Protein AF-A0AAN8IEM9-F1 (afdb_monomer_lite)

Structure (mmCIF, N/CA/C/O backbone):
data_AF-A0AAN8IEM9-F1
#
_entry.id   AF-A0AAN8IEM9-F1
#
loop_
_atom_site.group_PDB
_atom_site.id
_atom_site.type_symbol
_atom_site.label_atom_id
_atom_site.label_alt_id
_atom_site.label_comp_id
_atom_site.label_asym_id
_atom_site.label_entity_id
_atom_site.label_seq_id
_atom_site.pdbx_PDB_ins_code
_atom_site.Cartn_x
_atom_site.Cartn_y
_atom_site.Cartn_z
_atom_site.occupancy
_atom_site.B_iso_or_equiv
_atom_site.auth_seq_id
_atom_site.auth_comp_id
_atom_site.auth_asym_id
_atom_site.auth_atom_id
_atom_site.pdbx_PDB_model_num
ATOM 1 N N . MET A 1 1 ? 14.354 -7.569 -25.500 1.00 48.19 1 MET A N 1
ATOM 2 C CA . MET A 1 1 ? 14.612 -8.966 -25.924 1.00 48.19 1 MET A CA 1
ATOM 3 C C . MET A 1 1 ? 13.472 -9.899 -25.478 1.00 48.19 1 MET A C 1
ATOM 5 O O . MET A 1 1 ? 13.733 -10.924 -24.876 1.00 48.19 1 MET A O 1
ATOM 9 N N . PHE A 1 2 ? 12.208 -9.581 -25.817 1.00 58.81 2 PHE A N 1
ATOM 10 C CA . PHE A 1 2 ? 11.030 -10.444 -25.561 1.00 58.81 2 PHE A CA 1
ATOM 11 C C . PHE A 1 2 ? 9.907 -10.304 -26.616 1.00 58.81 2 PHE A C 1
ATOM 13 O O . PHE A 1 2 ? 8.819 -10.829 -26.427 1.00 58.81 2 PHE A O 1
ATOM 20 N N . GLY A 1 3 ? 10.119 -9.563 -27.714 1.00 67.88 3 GLY A N 1
ATOM 21 C CA . GLY A 1 3 ? 9.047 -9.230 -28.673 1.00 67.88 3 GLY A CA 1
ATOM 22 C C . GLY A 1 3 ? 7.958 -8.289 -28.126 1.00 67.88 3 GLY A C 1
ATOM 23 O O . GLY A 1 3 ? 7.074 -7.891 -28.873 1.00 67.88 3 GLY A O 1
ATOM 24 N N . ILE A 1 4 ? 8.039 -7.915 -26.847 1.00 77.06 4 ILE A N 1
ATOM 25 C CA . ILE A 1 4 ? 7.169 -6.947 -26.174 1.00 77.06 4 ILE A CA 1
ATOM 26 C C . ILE A 1 4 ? 7.623 -5.534 -26.551 1.00 77.06 4 ILE A C 1
ATOM 28 O O . ILE A 1 4 ? 8.828 -5.257 -26.552 1.00 77.06 4 ILE A O 1
ATOM 32 N N . SER A 1 5 ? 6.675 -4.651 -26.877 1.00 84.06 5 SER A N 1
ATOM 33 C CA . SER A 1 5 ? 6.996 -3.254 -27.170 1.00 84.06 5 SER A CA 1
ATOM 34 C C . SER A 1 5 ? 7.428 -2.517 -25.897 1.00 84.06 5 SER A C 1
ATOM 36 O O . SER A 1 5 ? 6.985 -2.836 -24.793 1.00 84.06 5 SER A O 1
ATOM 38 N N . GLU A 1 6 ? 8.285 -1.502 -26.027 1.00 79.94 6 GLU A N 1
ATOM 39 C CA . GLU A 1 6 ? 8.692 -0.685 -24.873 1.00 79.94 6 GLU A CA 1
ATOM 40 C C . GLU A 1 6 ? 7.489 -0.036 -24.178 1.00 79.94 6 GLU A C 1
ATOM 42 O O . GLU A 1 6 ? 7.464 0.082 -22.956 1.00 79.94 6 GLU A O 1
ATOM 47 N N . LEU A 1 7 ? 6.467 0.339 -24.949 1.00 82.69 7 LEU A N 1
ATOM 48 C CA . LEU A 1 7 ? 5.240 0.924 -24.423 1.00 82.69 7 LEU A CA 1
ATOM 49 C C . LEU A 1 7 ? 4.475 -0.069 -23.536 1.00 82.69 7 LEU A C 1
ATOM 51 O O . LEU A 1 7 ? 4.068 0.291 -22.433 1.00 82.69 7 LEU A O 1
ATOM 55 N N . ASP A 1 8 ? 4.323 -1.317 -23.984 1.00 85.62 8 ASP A N 1
ATOM 56 C CA . ASP A 1 8 ? 3.639 -2.364 -23.212 1.00 85.62 8 ASP A CA 1
ATOM 57 C C . ASP A 1 8 ? 4.392 -2.675 -21.914 1.00 85.62 8 ASP A C 1
ATOM 59 O O . ASP A 1 8 ? 3.795 -2.870 -20.856 1.00 85.62 8 ASP A O 1
ATOM 63 N N . CYS A 1 9 ? 5.723 -2.661 -21.986 1.00 85.62 9 CYS A N 1
ATOM 64 C CA . CYS A 1 9 ? 6.613 -2.889 -20.856 1.00 85.62 9 CYS A CA 1
ATOM 65 C C . CYS A 1 9 ? 6.462 -1.791 -19.786 1.00 85.62 9 CYS A C 1
ATOM 67 O O . CYS A 1 9 ? 6.334 -2.088 -18.598 1.00 85.62 9 CYS A O 1
ATOM 69 N N . ARG A 1 10 ? 6.383 -0.521 -20.206 1.00 84.25 10 ARG A N 1
ATOM 70 C CA . ARG A 1 10 ? 6.165 0.632 -19.312 1.00 84.25 10 ARG A CA 1
ATOM 71 C C . ARG A 1 10 ? 4.770 0.634 -18.695 1.00 84.25 10 ARG A C 1
ATOM 73 O O . ARG A 1 10 ? 4.612 0.959 -17.519 1.00 84.25 10 ARG A O 1
ATOM 80 N N . TRP A 1 11 ? 3.755 0.232 -19.457 1.00 86.44 11 TRP A N 1
ATOM 81 C CA . TRP A 1 11 ? 2.410 0.053 -18.914 1.00 86.44 11 TRP A CA 1
ATOM 82 C C . TRP A 1 11 ? 2.348 -1.075 -17.887 1.00 86.44 11 TRP A C 1
ATOM 84 O O . TRP A 1 11 ? 1.717 -0.904 -16.846 1.00 86.44 11 TRP A O 1
ATOM 94 N N . ALA A 1 12 ? 3.037 -2.191 -18.129 1.00 88.31 12 ALA A N 1
ATOM 95 C CA . ALA A 1 12 ? 3.134 -3.273 -17.155 1.00 88.31 12 ALA A CA 1
ATOM 96 C C . ALA A 1 12 ? 3.802 -2.800 -15.852 1.00 88.31 12 ALA A C 1
ATOM 98 O O . ALA A 1 12 ? 3.256 -3.049 -14.776 1.00 88.31 12 ALA A O 1
ATOM 99 N N . PHE A 1 13 ? 4.911 -2.053 -15.943 1.00 88.00 13 PHE A N 1
ATOM 100 C CA . PHE A 1 13 ? 5.557 -1.423 -14.786 1.00 88.00 13 PHE A CA 1
ATOM 101 C C . PHE A 1 13 ? 4.571 -0.574 -13.973 1.00 88.00 13 PHE A C 1
ATOM 103 O O . PHE A 1 13 ? 4.440 -0.753 -12.757 1.00 88.00 13 PHE A O 1
ATOM 110 N N . TYR A 1 14 ? 3.851 0.325 -14.655 1.00 90.31 14 TYR A N 1
ATOM 111 C CA . TYR A 1 14 ? 2.874 1.209 -14.026 1.00 90.31 14 TYR A CA 1
ATOM 112 C C . TYR A 1 14 ? 1.769 0.424 -13.326 1.00 90.31 14 TYR A C 1
ATOM 114 O O . TYR A 1 14 ? 1.509 0.655 -12.149 1.00 90.31 14 TYR A O 1
ATOM 122 N N . VAL A 1 15 ? 1.130 -0.511 -14.034 1.00 91.62 15 VAL A N 1
ATOM 123 C CA . VAL A 1 15 ? -0.012 -1.272 -13.516 1.00 91.62 15 VAL A CA 1
ATOM 124 C C . VAL A 1 15 ? 0.397 -2.086 -12.295 1.00 91.62 15 VAL A C 1
ATOM 126 O O . VAL A 1 15 ? -0.285 -2.031 -11.274 1.00 91.62 15 VAL A O 1
ATOM 129 N N . ILE A 1 16 ? 1.527 -2.794 -12.361 1.00 91.31 16 ILE A N 1
ATOM 130 C CA . ILE A 1 16 ? 2.003 -3.617 -11.245 1.00 91.31 16 ILE A CA 1
ATOM 131 C C . ILE A 1 16 ? 2.316 -2.732 -10.036 1.00 91.31 16 ILE A C 1
ATOM 133 O O . ILE A 1 16 ? 1.820 -2.996 -8.940 1.00 91.31 16 ILE A O 1
ATOM 137 N N . THR A 1 17 ? 3.073 -1.650 -10.235 1.00 91.19 17 THR A N 1
ATOM 138 C CA . THR A 1 17 ? 3.429 -0.717 -9.156 1.00 91.19 17 THR A CA 1
ATOM 139 C C . THR A 1 17 ? 2.189 -0.061 -8.549 1.00 91.19 17 THR A C 1
ATOM 141 O O . THR A 1 17 ? 2.047 -0.027 -7.328 1.00 91.19 17 THR A O 1
ATOM 144 N N . ALA A 1 18 ? 1.241 0.379 -9.380 1.00 93.25 18 ALA A N 1
ATOM 145 C CA . ALA A 1 18 ? -0.018 0.957 -8.930 1.00 93.25 18 ALA A CA 1
ATOM 146 C C . ALA A 1 18 ? -0.854 -0.039 -8.123 1.00 93.25 18 ALA A C 1
ATOM 148 O O . ALA A 1 18 ? -1.402 0.339 -7.091 1.00 93.25 18 ALA A O 1
ATOM 149 N N . CYS A 1 19 ? -0.923 -1.308 -8.529 1.00 94.06 19 CYS A N 1
ATOM 150 C CA . CYS A 1 19 ? -1.619 -2.342 -7.766 1.00 94.06 19 CYS A CA 1
ATOM 151 C C . CYS A 1 19 ? -1.021 -2.532 -6.364 1.00 94.06 19 CYS A C 1
ATOM 153 O O . CYS A 1 19 ? -1.778 -2.563 -5.391 1.00 94.06 19 CYS A O 1
ATOM 155 N N . TYR A 1 20 ? 0.310 -2.599 -6.236 1.00 93.62 20 TYR A N 1
ATOM 156 C CA . TYR A 1 20 ? 0.964 -2.693 -4.923 1.00 93.62 20 TYR A CA 1
ATOM 157 C C . TYR A 1 20 ? 0.725 -1.445 -4.074 1.00 93.62 20 TYR A C 1
ATOM 159 O O . TYR A 1 20 ? 0.283 -1.561 -2.929 1.00 93.62 20 TYR A O 1
ATOM 167 N N . SER A 1 21 ? 0.944 -0.256 -4.638 1.00 94.38 21 SER A N 1
ATOM 168 C CA . SER A 1 21 ? 0.734 1.009 -3.929 1.00 94.38 21 SER A CA 1
ATOM 169 C C . SER A 1 21 ? -0.717 1.208 -3.496 1.00 94.38 21 SER A C 1
ATOM 171 O O . SER A 1 21 ? -0.966 1.648 -2.375 1.00 94.38 21 SER A O 1
ATOM 173 N N . MET A 1 22 ? -1.690 0.838 -4.335 1.00 94.50 22 MET A N 1
ATOM 174 C CA . MET A 1 22 ? -3.106 0.862 -3.963 1.00 94.50 22 MET A CA 1
ATOM 175 C C . MET A 1 22 ? -3.410 -0.123 -2.836 1.00 94.50 22 MET A C 1
ATOM 177 O O . MET A 1 22 ? -4.117 0.242 -1.903 1.00 94.50 22 MET A O 1
ATOM 181 N N . GLY A 1 23 ? -2.859 -1.341 -2.883 1.00 93.56 23 GLY A N 1
ATOM 182 C CA . GLY A 1 23 ? -3.020 -2.320 -1.807 1.00 93.56 23 GLY A CA 1
ATOM 183 C C . GLY A 1 23 ? -2.535 -1.777 -0.461 1.00 93.56 23 GLY A C 1
ATOM 184 O O . GLY A 1 23 ? -3.264 -1.824 0.529 1.00 93.56 23 GLY A O 1
ATOM 185 N N . ILE A 1 24 ? -1.342 -1.177 -0.438 1.00 94.31 24 ILE A N 1
ATOM 186 C CA . ILE A 1 24 ? -0.764 -0.552 0.762 1.00 94.31 24 ILE A CA 1
ATOM 187 C C . ILE A 1 24 ? -1.627 0.631 1.234 1.00 94.31 24 ILE A C 1
ATOM 189 O O . ILE A 1 24 ? -1.916 0.759 2.425 1.00 94.31 24 ILE A O 1
ATOM 193 N N . ALA A 1 25 ? -2.087 1.482 0.315 1.00 93.31 25 ALA A N 1
ATOM 194 C CA . ALA A 1 25 ? -2.944 2.617 0.649 1.00 93.31 25 ALA A CA 1
ATOM 195 C C . ALA A 1 25 ? -4.326 2.186 1.176 1.00 93.31 25 ALA A C 1
ATOM 197 O O . ALA A 1 25 ? -4.880 2.840 2.059 1.00 93.31 25 ALA A O 1
ATOM 198 N N . PHE A 1 26 ? -4.875 1.068 0.694 1.00 92.88 26 PHE A N 1
ATOM 199 C CA . PHE A 1 26 ? -6.119 0.504 1.217 1.00 92.88 26 PHE A CA 1
ATOM 200 C C . PHE A 1 26 ? -5.961 -0.054 2.628 1.00 92.88 26 PHE A C 1
ATOM 202 O O . PHE A 1 26 ? -6.873 0.118 3.431 1.00 92.88 26 PHE A O 1
ATOM 209 N N . PHE A 1 27 ? -4.800 -0.610 2.984 1.00 92.56 27 PHE A N 1
ATOM 210 C CA . PHE A 1 27 ? -4.516 -0.932 4.383 1.00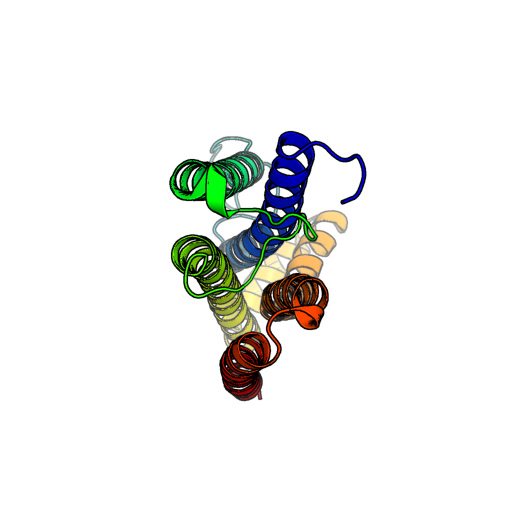 92.56 27 PHE A CA 1
ATOM 211 C C . PHE A 1 27 ? -4.516 0.309 5.282 1.00 92.56 27 PHE A C 1
ATOM 213 O O . PHE A 1 27 ? -5.067 0.273 6.382 1.00 92.56 27 PHE A O 1
ATOM 220 N N . ALA A 1 28 ? -3.952 1.425 4.810 1.00 90.81 28 ALA A N 1
ATOM 221 C CA . ALA A 1 28 ? -3.994 2.691 5.541 1.00 90.81 28 ALA A CA 1
ATOM 222 C C . ALA A 1 28 ? -5.426 3.226 5.690 1.00 90.81 28 ALA A C 1
ATOM 224 O O . ALA A 1 28 ? -5.802 3.697 6.765 1.00 90.81 28 ALA A O 1
ATOM 225 N N . LEU A 1 29 ? -6.237 3.115 4.633 1.00 89.69 29 LEU A N 1
ATOM 226 C CA . LEU A 1 29 ? -7.641 3.514 4.653 1.00 89.69 29 LEU A CA 1
ATOM 227 C C . LEU A 1 29 ? -8.471 2.645 5.609 1.00 89.69 29 LEU A C 1
ATOM 229 O O . LEU A 1 29 ? -9.289 3.184 6.351 1.00 89.69 29 LEU A O 1
ATOM 233 N N . GLU A 1 30 ? -8.237 1.333 5.636 1.00 87.38 30 GLU A N 1
ATOM 234 C CA . GLU A 1 30 ? -8.918 0.416 6.555 1.00 87.38 30 GLU A CA 1
ATOM 235 C C . GLU A 1 30 ? -8.537 0.703 8.014 1.00 87.38 30 GLU A C 1
ATOM 237 O O . GLU A 1 30 ? -9.411 0.809 8.874 1.00 87.38 30 GLU A O 1
ATOM 242 N N . ALA A 1 31 ? -7.252 0.941 8.298 1.00 87.50 31 ALA A N 1
ATOM 243 C CA . ALA A 1 31 ? -6.802 1.330 9.635 1.00 87.50 31 ALA A CA 1
ATOM 244 C C . ALA A 1 31 ? -7.425 2.665 10.091 1.00 87.50 31 ALA A C 1
ATOM 246 O O . ALA A 1 31 ? -7.813 2.817 11.254 1.00 87.50 31 ALA A O 1
ATOM 247 N N . PHE A 1 32 ? -7.558 3.627 9.171 1.00 86.31 32 PHE A N 1
ATOM 248 C CA . PHE A 1 32 ? -8.235 4.898 9.428 1.00 86.31 32 PHE A CA 1
ATOM 249 C C . PHE A 1 32 ? -9.739 4.718 9.683 1.00 86.31 32 PHE A C 1
ATOM 251 O O . PHE A 1 32 ? -10.284 5.310 10.614 1.00 86.31 32 PHE A O 1
ATOM 258 N N . ASN A 1 33 ? -10.404 3.864 8.907 1.00 82.38 33 ASN A N 1
ATOM 259 C CA . ASN A 1 33 ? -11.813 3.527 9.090 1.00 82.38 33 ASN A CA 1
ATOM 260 C C . ASN A 1 33 ? -12.062 2.869 10.461 1.00 82.38 33 ASN A C 1
ATOM 262 O O . ASN A 1 33 ? -12.950 3.286 11.206 1.00 82.38 33 ASN A O 1
ATOM 266 N N . ALA A 1 34 ? -11.204 1.924 10.856 1.00 80.06 34 ALA A N 1
ATOM 267 C CA . ALA A 1 34 ? -11.240 1.324 12.185 1.00 80.06 34 ALA A CA 1
ATOM 268 C C . ALA A 1 34 ? -11.019 2.363 13.302 1.00 80.06 34 ALA A C 1
ATOM 270 O O . ALA A 1 34 ? -11.638 2.284 14.363 1.00 80.06 34 ALA A O 1
ATOM 271 N N . PHE A 1 35 ? -10.190 3.384 13.061 1.00 80.69 35 PHE A N 1
ATOM 272 C CA . PHE A 1 35 ? -9.974 4.474 14.015 1.00 80.69 35 PHE A CA 1
ATOM 273 C C . PHE A 1 35 ? -11.196 5.374 14.204 1.00 80.69 35 PHE A C 1
ATOM 275 O O . PHE A 1 35 ? -11.510 5.784 15.327 1.00 80.69 35 PHE A O 1
ATOM 282 N N . GLU A 1 36 ? -11.925 5.667 13.133 1.00 76.44 36 GLU A N 1
ATOM 283 C CA . GLU A 1 36 ? -13.175 6.419 13.233 1.00 76.44 36 GLU A CA 1
ATOM 284 C C . GLU A 1 36 ? -14.286 5.631 13.932 1.00 76.44 36 GLU A C 1
ATOM 286 O O . GLU A 1 36 ? -15.066 6.231 14.679 1.00 76.44 36 GLU A O 1
ATOM 291 N N . LEU A 1 37 ? -14.316 4.307 13.747 1.00 72.31 37 LEU A N 1
ATOM 292 C CA . LEU A 1 37 ? -15.207 3.407 14.477 1.00 72.31 37 LEU A CA 1
ATOM 293 C C . LEU A 1 37 ? -14.932 3.465 15.983 1.00 72.31 37 LEU A C 1
ATOM 295 O O . LEU A 1 37 ? -15.851 3.683 16.770 1.00 72.31 37 LEU A O 1
ATOM 299 N N . VAL A 1 38 ? -13.659 3.349 16.374 1.00 67.62 38 VAL A N 1
ATOM 300 C CA . VAL A 1 38 ? -13.230 3.429 17.779 1.00 67.62 38 VAL A CA 1
ATOM 301 C C . VAL A 1 38 ? -13.518 4.799 18.394 1.00 67.62 38 VAL A C 1
ATOM 303 O O . VAL A 1 38 ? -13.855 4.917 19.568 1.00 67.62 38 VAL A O 1
ATOM 306 N N . SER A 1 39 ? -13.430 5.8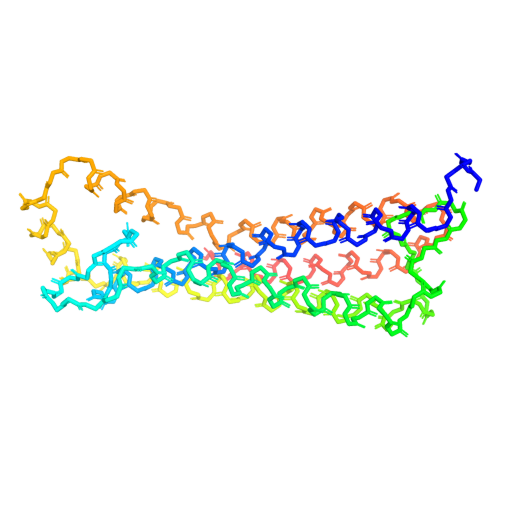52 17.586 1.00 67.31 39 SER A N 1
ATOM 307 C CA . SER A 1 39 ? -13.736 7.217 18.014 1.00 67.31 39 SER A CA 1
ATOM 308 C C . SER A 1 39 ? -15.241 7.532 18.041 1.00 67.31 39 SER A C 1
ATOM 310 O O . SER A 1 39 ? -15.595 8.688 18.267 1.00 67.31 39 SER A O 1
ATOM 312 N N . ILE A 1 40 ? -16.118 6.551 17.771 1.00 65.62 40 ILE A N 1
ATOM 313 C CA . ILE A 1 40 ? -17.587 6.699 17.701 1.00 65.62 40 ILE A CA 1
ATOM 314 C C . ILE A 1 40 ? -17.997 7.817 16.716 1.00 65.62 40 ILE A C 1
ATOM 316 O O . ILE A 1 40 ? -18.976 8.535 16.903 1.00 65.62 40 ILE A O 1
ATOM 320 N N . LYS A 1 41 ? -17.229 7.996 15.632 1.00 61.44 41 LYS A N 1
ATOM 321 C CA . LYS A 1 41 ? -17.526 8.996 14.591 1.00 61.44 41 LYS A CA 1
ATOM 322 C C . LYS A 1 41 ? -18.413 8.414 13.496 1.00 61.44 41 LYS A C 1
ATOM 324 O O . LYS A 1 41 ? -19.399 9.035 13.107 1.00 61.44 41 LYS A O 1
ATOM 329 N N . HIS A 1 42 ? -18.098 7.200 13.045 1.00 56.81 42 HIS A N 1
ATOM 330 C CA . HIS A 1 42 ? -18.840 6.491 12.004 1.00 56.81 42 HIS A CA 1
ATOM 331 C C . HIS A 1 42 ? -18.926 4.989 12.317 1.00 56.81 42 HIS A C 1
ATOM 333 O O . HIS A 1 42 ? -17.902 4.384 12.628 1.00 56.81 42 HIS A O 1
ATOM 339 N N . PRO A 1 43 ? -20.110 4.353 12.233 1.00 55.34 43 PRO A N 1
ATOM 340 C CA . PRO A 1 43 ? -20.194 2.904 12.178 1.00 55.34 43 PRO A CA 1
ATOM 341 C C . PRO A 1 43 ? -19.566 2.455 10.855 1.00 55.34 43 PRO A C 1
ATOM 343 O O . PRO A 1 43 ? -19.740 3.135 9.847 1.00 55.34 43 PRO A O 1
ATOM 346 N N . ASN A 1 44 ? -18.837 1.335 10.857 1.00 55.00 44 ASN A N 1
ATOM 347 C CA . ASN A 1 44 ? -18.150 0.771 9.689 1.00 55.00 44 ASN A CA 1
ATOM 348 C C . ASN A 1 44 ? -19.162 0.351 8.609 1.00 55.00 44 ASN A C 1
ATOM 350 O O . ASN A 1 44 ? -19.540 -0.811 8.492 1.00 55.00 44 ASN A O 1
ATOM 354 N N . ALA A 1 45 ? -19.707 1.334 7.907 1.00 53.22 45 ALA A N 1
ATOM 355 C CA . ALA A 1 45 ? -20.906 1.196 7.119 1.00 53.22 45 ALA A CA 1
ATOM 356 C C . ALA A 1 45 ? -20.959 2.242 6.029 1.00 53.22 45 ALA A C 1
ATOM 358 O O . ALA A 1 45 ? -20.746 3.431 6.244 1.00 53.22 45 ALA A O 1
ATOM 359 N N . TRP A 1 46 ? -21.356 1.778 4.857 1.00 50.59 46 TRP A N 1
ATOM 360 C CA . TRP A 1 46 ? -21.353 2.550 3.627 1.00 50.59 46 TRP A CA 1
ATOM 361 C C . TRP A 1 46 ? -22.252 3.799 3.661 1.00 50.59 46 TRP A C 1
ATOM 363 O O . TRP A 1 46 ? -22.075 4.698 2.838 1.00 50.59 46 TRP A O 1
ATOM 373 N N . THR A 1 47 ? -23.222 3.866 4.580 1.00 46.59 47 THR A N 1
ATOM 374 C CA . THR A 1 47 ? -24.327 4.835 4.514 1.00 46.59 47 THR A CA 1
ATOM 375 C C . THR A 1 47 ? -24.790 5.430 5.844 1.00 46.59 47 THR A C 1
ATOM 377 O O . THR A 1 47 ? -25.750 6.199 5.817 1.00 46.59 47 THR A O 1
ATOM 380 N N . THR A 1 48 ? -24.180 5.113 6.993 1.00 47.41 48 THR A N 1
ATOM 381 C CA . THR A 1 48 ? -24.727 5.553 8.292 1.00 47.41 48 THR A CA 1
ATOM 382 C C . THR A 1 48 ? -23.687 6.156 9.233 1.00 47.41 48 THR A C 1
ATOM 384 O O . THR A 1 48 ? -22.510 5.819 9.188 1.00 47.41 48 THR A O 1
ATOM 387 N N . THR A 1 49 ? -24.141 7.075 10.083 1.00 51.16 49 THR A N 1
ATOM 388 C CA . THR A 1 49 ? -23.434 7.715 11.205 1.00 51.16 49 THR A CA 1
ATOM 389 C C . THR A 1 49 ? -24.004 7.198 12.531 1.00 51.16 49 THR A C 1
ATOM 391 O O . THR A 1 49 ? -25.125 6.696 12.560 1.00 51.16 49 THR A O 1
ATOM 394 N N . PHE A 1 50 ? -23.248 7.294 13.634 1.00 51.28 50 PHE A N 1
ATOM 395 C CA . PHE A 1 50 ? -23.750 6.898 14.964 1.00 51.28 50 PHE A CA 1
ATOM 396 C C . PHE A 1 50 ? -24.801 7.882 15.502 1.00 51.28 50 PHE A C 1
ATOM 398 O O . PHE A 1 50 ? -25.691 7.490 16.246 1.00 51.28 50 PHE A O 1
ATOM 405 N N . SER A 1 51 ? -24.720 9.149 15.093 1.00 45.97 51 SER A N 1
ATOM 406 C CA . SER A 1 51 ? -25.780 10.140 15.269 1.00 45.97 51 SER A CA 1
ATOM 407 C C . SER A 1 51 ? -26.690 10.105 14.042 1.00 45.97 51 SER A C 1
ATOM 409 O O . SER A 1 51 ? -26.183 10.109 12.920 1.00 45.97 51 SER A O 1
ATOM 411 N N . GLU A 1 52 ? -28.009 10.121 14.233 1.00 49.44 52 GLU A N 1
ATOM 412 C CA . GLU A 1 52 ? -29.055 10.215 13.194 1.00 49.44 52 GLU A CA 1
ATOM 413 C C . GLU A 1 52 ? -28.999 11.511 12.349 1.00 49.44 52 GLU A C 1
ATOM 415 O O . GLU A 1 52 ? -29.983 11.924 11.738 1.00 49.44 52 GLU A O 1
ATOM 420 N N . CYS A 1 53 ? -27.855 12.192 12.289 1.00 42.50 53 CYS A N 1
ATOM 421 C CA . CYS A 1 53 ? -27.655 13.303 11.383 1.00 42.50 53 CYS A CA 1
ATOM 422 C C . CYS A 1 53 ? -27.502 12.760 9.957 1.00 42.50 53 CYS A C 1
ATOM 424 O O . CYS A 1 53 ? -26.582 12.000 9.657 1.00 42.50 53 CYS A O 1
ATOM 426 N N . VAL A 1 54 ? -28.433 13.147 9.084 1.00 44.44 54 VAL A N 1
ATOM 427 C CA . VAL A 1 54 ? -28.530 12.774 7.666 1.00 44.44 54 VAL A CA 1
ATOM 428 C C . VAL A 1 54 ? -27.378 13.406 6.870 1.00 44.44 54 VAL A C 1
ATOM 430 O O . VAL A 1 54 ? -27.575 14.274 6.026 1.00 44.44 54 VAL A O 1
ATOM 433 N N . CYS A 1 55 ? -26.142 12.999 7.139 1.00 43.12 55 CYS A N 1
ATOM 434 C CA . CYS A 1 55 ? -24.971 13.452 6.403 1.00 43.12 55 CYS A CA 1
ATOM 435 C C . CYS A 1 55 ? -24.592 12.409 5.349 1.00 43.12 55 CYS A C 1
ATOM 437 O O . CYS A 1 55 ? -23.994 11.384 5.652 1.00 43.12 55 CYS A O 1
ATOM 439 N N . GLY A 1 56 ? -24.970 12.706 4.101 1.00 46.47 56 GLY A N 1
ATOM 440 C CA . GLY A 1 56 ? -24.294 12.282 2.872 1.00 46.47 56 GLY A CA 1
ATOM 441 C C . GLY A 1 56 ? -23.953 10.796 2.740 1.00 46.47 56 GLY A C 1
ATOM 442 O O . GLY A 1 56 ? -22.854 10.358 3.072 1.00 46.47 56 GLY A O 1
ATOM 443 N N . LYS A 1 57 ? -24.859 10.031 2.127 1.00 46.38 57 LYS A N 1
ATOM 444 C CA . LYS A 1 57 ? -24.583 8.684 1.608 1.00 46.38 57 LYS A CA 1
ATOM 445 C C . LYS A 1 57 ? -23.384 8.738 0.639 1.00 46.38 57 LYS A C 1
ATOM 447 O O . LYS A 1 57 ? -23.553 9.234 -0.470 1.00 46.38 57 LYS A O 1
ATOM 452 N N . SER A 1 58 ? -22.205 8.264 1.069 1.00 50.97 58 SER A N 1
ATOM 453 C CA . SER A 1 58 ? -21.040 7.789 0.266 1.00 50.97 58 SER A CA 1
ATOM 454 C C . SER A 1 58 ? -19.648 8.110 0.850 1.00 50.97 58 SER A C 1
ATOM 456 O O . SER A 1 58 ? -18.670 8.148 0.106 1.00 50.97 58 SER A O 1
ATOM 458 N N . VAL A 1 59 ? -19.492 8.286 2.169 1.00 67.81 59 VAL A N 1
ATOM 459 C CA . VAL A 1 59 ? -18.185 8.654 2.760 1.00 67.81 59 VAL A CA 1
ATOM 460 C C . VAL A 1 59 ? -17.076 7.640 2.431 1.00 67.81 59 VAL A C 1
ATOM 462 O O . VAL A 1 59 ? -15.985 8.047 2.042 1.00 67.81 59 VAL A O 1
ATOM 465 N N . LEU A 1 60 ? -17.341 6.329 2.508 1.00 67.38 60 LEU A N 1
ATOM 466 C CA . LEU A 1 60 ? -16.311 5.314 2.246 1.00 67.38 60 LEU A CA 1
ATOM 467 C C . LEU A 1 60 ? -15.976 5.181 0.753 1.00 67.38 60 LEU A C 1
ATOM 469 O O . LEU A 1 60 ? -14.806 5.219 0.397 1.00 67.38 60 LEU A O 1
ATOM 473 N N . ALA A 1 61 ? -16.981 5.106 -0.126 1.00 71.00 61 ALA A N 1
ATOM 474 C CA . ALA A 1 61 ? -16.762 5.005 -1.572 1.00 71.00 61 ALA A CA 1
ATOM 475 C C . ALA A 1 61 ? -16.019 6.231 -2.129 1.00 71.00 61 ALA A C 1
ATOM 477 O O . ALA A 1 61 ? -15.089 6.082 -2.919 1.00 71.00 61 ALA A O 1
ATOM 478 N N . ALA A 1 62 ? -16.383 7.436 -1.674 1.00 78.06 62 ALA A N 1
ATOM 479 C CA . ALA A 1 62 ? -15.679 8.659 -2.039 1.00 78.06 62 ALA A CA 1
ATOM 480 C C . ALA A 1 62 ? -14.221 8.637 -1.557 1.00 78.06 62 ALA A C 1
ATOM 482 O O . ALA A 1 62 ? -13.330 9.031 -2.305 1.00 78.06 62 ALA A O 1
ATOM 483 N N . ARG A 1 63 ? -13.958 8.126 -0.346 1.00 80.81 63 ARG A N 1
ATOM 484 C CA . ARG A 1 63 ? -12.591 7.959 0.169 1.00 80.81 63 ARG A CA 1
ATOM 485 C C . ARG A 1 63 ? -11.797 6.936 -0.631 1.00 80.81 63 ARG A C 1
ATOM 487 O O . ARG A 1 63 ? -10.674 7.238 -1.003 1.00 80.81 63 ARG A O 1
ATOM 494 N N . THR A 1 64 ? -12.373 5.780 -0.956 1.00 84.62 64 THR A N 1
ATOM 495 C CA . THR A 1 64 ? -11.710 4.770 -1.792 1.00 84.62 64 THR A CA 1
ATOM 496 C C . THR A 1 64 ? -11.356 5.347 -3.161 1.00 84.62 64 THR A C 1
ATOM 498 O O . THR A 1 64 ? -10.206 5.248 -3.578 1.00 84.62 64 THR A O 1
ATOM 501 N N . LEU A 1 65 ? -12.304 6.017 -3.827 1.00 87.19 65 LEU A N 1
ATOM 502 C CA . LEU A 1 65 ? -12.068 6.659 -5.124 1.00 87.19 65 LEU A CA 1
ATOM 503 C C . LEU A 1 65 ? -11.010 7.763 -5.039 1.00 87.19 65 LEU A C 1
ATOM 505 O O . LEU A 1 65 ? -10.148 7.849 -5.914 1.00 87.19 65 LEU A O 1
ATOM 509 N N . LEU A 1 66 ? -11.049 8.588 -3.990 1.00 88.88 66 LEU A N 1
ATOM 510 C CA . LEU A 1 66 ? -10.062 9.638 -3.759 1.00 88.88 66 LEU A CA 1
ATOM 511 C C . LEU A 1 66 ? -8.667 9.043 -3.539 1.00 88.88 66 LEU A C 1
ATOM 513 O O . LEU A 1 66 ? -7.721 9.472 -4.193 1.00 88.88 66 LEU A O 1
ATOM 517 N N . THR A 1 67 ? -8.538 8.031 -2.678 1.00 89.00 67 THR A N 1
ATOM 518 C CA . THR A 1 67 ? -7.271 7.335 -2.421 1.00 89.00 67 THR A CA 1
ATOM 519 C C . THR A 1 67 ? -6.718 6.716 -3.701 1.00 89.00 67 THR A C 1
ATOM 521 O O . THR A 1 67 ? -5.557 6.953 -4.029 1.00 89.00 67 THR A O 1
ATOM 524 N N . SER A 1 68 ? -7.541 5.994 -4.469 1.00 90.50 68 SER A N 1
ATOM 525 C CA . SER A 1 68 ? -7.127 5.430 -5.758 1.00 90.50 68 SER A CA 1
ATOM 526 C C . SER A 1 68 ? -6.679 6.516 -6.736 1.00 90.50 68 SER A C 1
ATOM 528 O O . SER A 1 68 ? -5.632 6.378 -7.361 1.00 90.50 68 SER A O 1
ATOM 530 N N . SER A 1 69 ? -7.420 7.623 -6.833 1.00 91.12 69 SER A N 1
ATOM 531 C CA . SER A 1 69 ? -7.083 8.732 -7.736 1.00 91.12 69 SER A CA 1
ATOM 532 C C . SER A 1 69 ? -5.761 9.403 -7.357 1.00 91.12 69 SER A C 1
ATOM 534 O O . SER A 1 69 ? -4.950 9.689 -8.235 1.00 91.12 69 SER A O 1
ATOM 536 N N . ILE A 1 70 ? -5.514 9.617 -6.059 1.00 92.25 70 ILE A N 1
ATOM 537 C CA . ILE A 1 70 ? -4.270 10.217 -5.556 1.00 92.25 70 ILE A CA 1
ATOM 538 C C . ILE A 1 70 ? -3.079 9.298 -5.833 1.00 92.25 70 ILE A C 1
ATOM 540 O O . ILE A 1 70 ? -2.080 9.760 -6.379 1.00 92.25 70 ILE A O 1
ATOM 544 N N . VAL A 1 71 ? -3.176 8.009 -5.490 1.00 92.25 71 VAL A N 1
ATOM 545 C CA . VAL A 1 71 ? -2.069 7.054 -5.668 1.00 92.25 71 VAL A CA 1
ATOM 546 C C . VAL A 1 71 ? -1.750 6.867 -7.150 1.00 92.25 71 VAL A C 1
ATOM 548 O O . VAL A 1 71 ? -0.600 7.030 -7.557 1.00 92.25 71 VAL A O 1
ATOM 551 N N . CYS A 1 72 ? -2.762 6.595 -7.978 1.00 92.00 72 CYS A N 1
ATOM 552 C CA . CYS A 1 72 ? -2.571 6.425 -9.416 1.00 92.00 72 CYS A CA 1
ATOM 553 C C . CYS A 1 72 ? -2.048 7.704 -10.078 1.00 92.00 72 CYS A C 1
ATOM 555 O O . CYS A 1 72 ? -1.170 7.621 -10.935 1.00 92.00 72 CYS A O 1
ATOM 557 N N . GLY A 1 73 ? -2.554 8.873 -9.671 1.00 91.50 73 GLY A N 1
ATOM 558 C CA . GLY A 1 73 ? -2.106 10.171 -10.172 1.00 91.50 73 GLY A CA 1
ATOM 559 C C . GLY A 1 73 ? -0.656 10.480 -9.800 1.00 91.50 73 GLY A C 1
ATOM 560 O O . GLY A 1 73 ? 0.124 10.855 -10.671 1.00 91.50 73 GLY A O 1
ATOM 561 N N . ALA A 1 74 ? -0.265 10.264 -8.541 1.00 91.56 74 ALA A N 1
ATOM 562 C CA . ALA A 1 74 ? 1.111 10.464 -8.087 1.00 91.56 74 ALA A CA 1
ATOM 563 C C . ALA A 1 74 ? 2.095 9.571 -8.858 1.00 91.56 74 ALA A C 1
ATOM 565 O O . ALA A 1 74 ? 3.123 10.051 -9.335 1.00 91.56 74 ALA A O 1
ATOM 566 N N . LEU A 1 75 ? 1.747 8.296 -9.054 1.00 90.62 75 LEU A N 1
ATOM 567 C CA . LEU A 1 75 ? 2.563 7.368 -9.838 1.00 90.62 75 LEU A CA 1
ATOM 568 C C . LEU A 1 75 ? 2.658 7.768 -11.313 1.00 90.62 75 LEU A C 1
ATOM 570 O O . LEU A 1 75 ? 3.734 7.658 -11.893 1.00 90.62 75 LEU A O 1
ATOM 574 N N . LEU A 1 76 ? 1.573 8.266 -11.920 1.00 90.50 76 LEU A N 1
ATOM 575 C CA . LEU A 1 76 ? 1.611 8.774 -13.296 1.00 90.50 76 LEU A CA 1
ATOM 576 C C . LEU A 1 76 ? 2.535 9.983 -13.429 1.00 90.50 76 LEU A C 1
ATOM 578 O O . LEU A 1 76 ? 3.266 10.066 -14.408 1.00 90.50 76 LEU A O 1
ATOM 582 N N . VAL A 1 77 ? 2.528 10.902 -12.459 1.00 89.88 77 VAL A N 1
ATOM 583 C CA . VAL A 1 77 ? 3.424 12.069 -12.460 1.00 89.88 77 VAL A CA 1
ATOM 584 C C . VAL A 1 77 ? 4.886 11.633 -12.361 1.00 89.88 77 VAL A C 1
ATOM 586 O O . VAL A 1 77 ? 5.711 12.088 -13.153 1.00 89.88 77 VAL A O 1
ATOM 589 N N . ILE A 1 78 ? 5.197 10.713 -11.441 1.00 86.62 78 ILE A N 1
ATOM 590 C CA . ILE A 1 78 ? 6.549 10.156 -11.281 1.00 86.62 78 ILE A CA 1
ATOM 591 C C . ILE A 1 78 ? 6.992 9.467 -12.580 1.00 86.62 78 ILE A C 1
ATOM 593 O O . ILE A 1 78 ? 8.066 9.762 -13.108 1.00 86.62 78 ILE A O 1
ATOM 597 N N . LEU A 1 79 ? 6.137 8.622 -13.161 1.00 84.62 79 LEU A N 1
ATOM 598 C CA . LEU A 1 79 ? 6.439 7.929 -14.411 1.00 84.62 79 LEU A CA 1
ATOM 599 C C . LEU A 1 79 ? 6.608 8.896 -15.589 1.00 84.62 79 LEU A C 1
ATOM 601 O O . LEU A 1 79 ? 7.511 8.715 -16.397 1.00 84.62 79 LEU A O 1
ATOM 605 N N . ALA A 1 80 ? 5.775 9.933 -15.685 1.00 85.38 80 ALA A N 1
ATOM 606 C CA . ALA A 1 80 ? 5.878 10.941 -16.735 1.00 85.38 80 ALA A CA 1
ATOM 607 C C . ALA A 1 80 ? 7.197 11.725 -16.650 1.00 85.38 80 ALA A C 1
ATOM 609 O O . ALA A 1 80 ? 7.773 12.048 -17.687 1.00 85.38 80 ALA A O 1
ATOM 610 N N . SER A 1 81 ? 7.702 11.991 -15.439 1.00 83.06 81 SER A N 1
ATOM 611 C CA . SER A 1 81 ? 8.980 12.695 -15.252 1.00 83.06 81 SER A CA 1
ATOM 612 C C . SER A 1 81 ? 10.216 11.871 -15.626 1.00 83.06 81 SER A C 1
ATOM 614 O O . SER A 1 81 ? 11.234 12.448 -15.994 1.00 83.06 81 SER A O 1
ATOM 616 N N . MET A 1 82 ? 10.131 10.539 -15.567 1.00 79.75 82 MET A N 1
ATOM 617 C CA . MET A 1 82 ? 11.261 9.615 -15.761 1.00 79.75 82 MET A CA 1
ATOM 618 C C . MET A 1 82 ? 10.919 8.528 -16.797 1.00 79.75 82 MET A C 1
ATOM 620 O O . MET A 1 82 ? 11.334 7.374 -16.693 1.00 79.75 82 MET A O 1
ATOM 624 N N . TYR A 1 83 ? 10.122 8.894 -17.805 1.00 73.00 83 TYR A N 1
ATOM 625 C CA . TYR A 1 83 ? 9.462 7.954 -18.716 1.00 73.00 83 TYR A CA 1
ATOM 626 C C . TYR A 1 83 ? 10.437 7.045 -19.480 1.00 73.00 83 TYR A C 1
ATOM 628 O O . TYR A 1 83 ? 10.154 5.860 -19.670 1.00 73.00 83 TYR A O 1
ATOM 636 N N . THR A 1 84 ? 11.593 7.573 -19.891 1.00 72.56 84 THR A N 1
ATOM 637 C CA . THR A 1 84 ? 12.623 6.827 -20.634 1.00 72.56 84 THR A CA 1
ATOM 638 C C . THR A 1 84 ? 13.410 5.852 -19.763 1.00 72.56 84 THR A C 1
ATOM 640 O O . THR A 1 84 ? 13.864 4.834 -20.272 1.00 72.56 84 THR A O 1
ATOM 643 N N . GLU A 1 85 ? 13.499 6.115 -18.458 1.00 71.12 85 GLU A N 1
ATOM 644 C CA . GLU A 1 85 ? 14.352 5.382 -17.511 1.00 71.12 85 GLU A CA 1
ATOM 645 C C . GLU A 1 85 ? 13.598 4.269 -16.756 1.00 71.12 85 GLU A C 1
ATOM 647 O O . GLU A 1 85 ? 14.167 3.553 -15.938 1.00 71.12 85 GLU A O 1
ATOM 652 N N . SER A 1 86 ? 12.294 4.116 -17.005 1.00 65.62 86 SER A N 1
ATOM 653 C CA . SER A 1 86 ? 11.412 3.246 -16.212 1.00 65.62 86 SER A CA 1
ATOM 654 C C . SER A 1 86 ? 11.533 1.743 -16.493 1.00 65.62 86 SER A C 1
ATOM 656 O O . SER A 1 86 ? 11.104 0.931 -15.675 1.00 65.62 86 SER A O 1
ATOM 658 N N . THR A 1 87 ? 12.117 1.344 -17.625 1.00 68.44 87 THR A N 1
ATOM 659 C CA . THR A 1 87 ? 12.181 -0.060 -18.071 1.00 68.44 87 THR A CA 1
ATOM 660 C C . THR A 1 87 ? 13.483 -0.345 -18.802 1.00 68.44 87 THR A C 1
ATOM 662 O O . THR A 1 87 ? 13.967 0.517 -19.533 1.00 68.44 87 THR A O 1
ATOM 665 N N . SER A 1 88 ? 14.001 -1.569 -18.695 1.00 67.69 88 SER A N 1
ATOM 666 C CA . SER A 1 88 ? 15.188 -1.994 -19.441 1.00 67.69 88 SER A CA 1
ATOM 667 C C . SER A 1 88 ? 14.850 -2.972 -20.561 1.00 67.69 88 SER A C 1
ATOM 669 O O . SER A 1 88 ? 13.733 -3.467 -20.699 1.00 67.69 88 SER A O 1
ATOM 671 N N . THR A 1 89 ? 15.854 -3.301 -21.371 1.00 66.81 89 THR A N 1
ATOM 672 C CA . THR A 1 89 ? 15.712 -4.264 -22.472 1.00 66.81 89 THR A CA 1
ATOM 673 C C . THR A 1 89 ? 15.462 -5.705 -22.002 1.00 66.81 89 THR A C 1
ATOM 675 O O . THR A 1 89 ? 15.069 -6.547 -22.828 1.00 66.81 89 THR A O 1
ATOM 678 N N . TRP A 1 90 ? 15.672 -5.979 -20.706 1.00 69.06 90 TRP A N 1
ATOM 679 C CA . TRP A 1 90 ? 15.532 -7.286 -20.057 1.00 69.06 90 TRP A CA 1
ATOM 680 C C . TRP A 1 90 ? 14.448 -7.340 -18.967 1.00 69.06 90 TRP A C 1
ATOM 682 O O . TRP A 1 90 ? 14.039 -8.444 -18.614 1.00 69.06 90 TRP A O 1
ATOM 692 N N . SER A 1 91 ? 13.955 -6.201 -18.461 1.00 75.31 91 SER A N 1
ATOM 693 C CA . SER A 1 91 ? 12.935 -6.144 -17.405 1.00 75.31 91 SER A CA 1
ATOM 694 C C . SER A 1 91 ? 11.871 -5.067 -17.637 1.00 75.31 91 SER A C 1
ATOM 696 O O . SER A 1 91 ? 12.181 -3.893 -17.846 1.00 75.31 91 SER A O 1
ATOM 698 N N . CYS A 1 92 ? 10.606 -5.472 -17.480 1.00 80.56 92 CYS A N 1
ATOM 699 C CA . CYS A 1 92 ? 9.446 -4.575 -17.408 1.00 80.56 92 CYS A CA 1
ATOM 700 C C . CYS A 1 92 ? 9.044 -4.193 -15.982 1.00 80.56 92 CYS A C 1
ATOM 702 O O . CYS A 1 92 ? 8.075 -3.468 -15.803 1.00 80.56 92 CYS A O 1
ATOM 704 N N . LEU A 1 93 ? 9.754 -4.684 -14.965 1.00 78.38 93 LEU A N 1
ATOM 705 C CA . LEU A 1 93 ? 9.538 -4.303 -13.566 1.00 78.38 93 LEU A CA 1
ATOM 706 C C . LEU A 1 93 ? 10.455 -3.152 -13.131 1.00 78.38 93 LEU A C 1
ATOM 708 O O . LEU A 1 93 ? 10.366 -2.710 -11.991 1.00 78.38 93 LEU A O 1
ATOM 712 N N . GLY A 1 94 ? 11.267 -2.641 -14.059 1.00 73.94 94 GLY A N 1
ATOM 713 C CA . GLY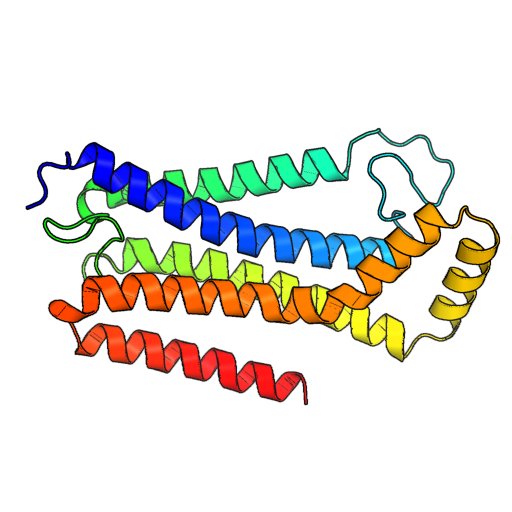 A 1 94 ? 12.240 -1.581 -13.842 1.00 73.94 94 GLY A CA 1
ATOM 714 C C . GLY A 1 94 ? 13.574 -2.115 -13.323 1.00 73.94 94 GLY A C 1
ATOM 715 O O . GLY A 1 94 ? 13.704 -3.279 -12.951 1.00 73.94 94 GLY A O 1
ATOM 716 N N . THR A 1 95 ? 14.591 -1.260 -13.354 1.00 73.94 95 THR A N 1
ATOM 717 C CA . THR A 1 95 ? 15.965 -1.604 -12.960 1.00 73.94 95 THR A CA 1
ATOM 718 C C . THR A 1 95 ? 16.423 -0.750 -11.795 1.00 73.94 95 THR A C 1
ATOM 720 O O . THR A 1 95 ? 16.081 0.436 -11.741 1.00 73.94 95 THR A O 1
ATOM 723 N N . PHE A 1 96 ? 17.240 -1.312 -10.907 1.00 72.06 96 PHE A N 1
ATOM 724 C CA . PHE A 1 96 ? 17.885 -0.583 -9.823 1.00 72.06 96 PHE A CA 1
ATOM 725 C C . PHE A 1 96 ? 19.276 -0.133 -10.263 1.00 72.06 96 PHE A C 1
ATOM 727 O O . PHE A 1 96 ? 20.230 -0.902 -10.346 1.00 72.06 96 PHE A O 1
ATOM 734 N N . SER A 1 97 ? 19.398 1.158 -10.551 1.00 70.31 97 SER A N 1
ATOM 735 C CA . SER A 1 97 ? 20.660 1.786 -10.918 1.00 70.31 97 SER A CA 1
ATOM 736 C C . SER A 1 97 ? 20.747 3.179 -10.305 1.00 70.31 97 SER A C 1
ATOM 738 O O . SER A 1 97 ? 19.745 3.754 -9.880 1.00 70.31 97 SER A O 1
ATOM 740 N N . SER A 1 98 ? 21.943 3.767 -10.310 1.00 68.81 98 SER A N 1
ATOM 741 C CA . SER A 1 98 ? 22.130 5.159 -9.888 1.00 68.81 98 SER A CA 1
ATOM 742 C C . SER A 1 98 ? 21.344 6.161 -10.740 1.00 68.81 98 SER A C 1
ATOM 744 O O . SER A 1 98 ? 21.125 7.275 -10.289 1.00 68.81 98 SER A O 1
ATOM 746 N N . VAL A 1 99 ? 20.935 5.783 -11.957 1.00 72.88 99 VAL A N 1
ATOM 747 C CA . VAL A 1 99 ? 20.157 6.635 -12.876 1.00 72.88 99 VAL A CA 1
ATOM 748 C C . VAL A 1 99 ? 18.660 6.559 -12.569 1.00 72.88 99 VAL A C 1
ATOM 750 O O . VAL A 1 99 ? 17.945 7.543 -12.699 1.00 72.88 99 VAL A O 1
ATOM 753 N N . THR A 1 100 ? 18.182 5.403 -12.105 1.00 75.88 100 THR A N 1
ATOM 754 C CA . THR A 1 100 ? 16.760 5.154 -11.824 1.00 75.88 100 THR A CA 1
ATOM 755 C C . THR A 1 100 ? 16.377 5.411 -10.367 1.00 75.88 100 THR A C 1
ATOM 757 O O . THR A 1 100 ? 15.210 5.278 -10.002 1.00 75.88 100 THR A O 1
ATOM 760 N N . ILE A 1 101 ? 17.323 5.806 -9.512 1.00 76.94 101 ILE A N 1
ATOM 761 C CA . ILE A 1 101 ? 17.058 6.068 -8.091 1.00 76.94 101 ILE A CA 1
ATOM 762 C C . ILE A 1 101 ? 16.037 7.196 -7.881 1.00 76.94 101 ILE A C 1
ATOM 764 O O . ILE A 1 101 ? 15.201 7.103 -6.983 1.00 76.94 101 ILE A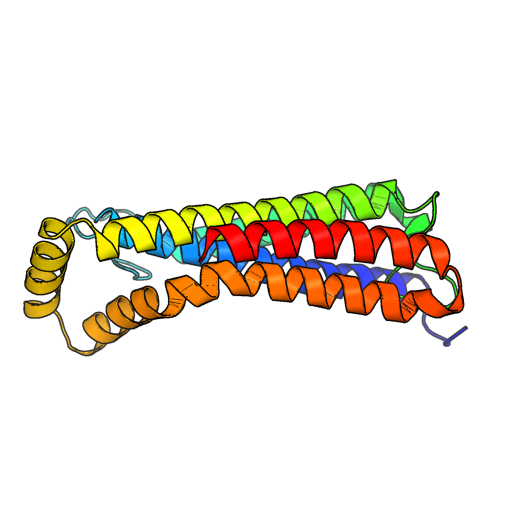 O 1
ATOM 768 N N . ASP A 1 102 ? 16.044 8.203 -8.755 1.00 79.50 102 ASP A N 1
ATOM 769 C CA . ASP A 1 102 ? 15.109 9.333 -8.717 1.00 79.50 102 ASP A CA 1
ATOM 770 C C . ASP A 1 102 ? 13.675 8.921 -9.096 1.00 79.50 102 ASP A C 1
ATOM 772 O O . ASP A 1 102 ? 12.714 9.573 -8.688 1.00 79.50 102 ASP A O 1
ATOM 776 N N . LEU A 1 103 ? 13.513 7.794 -9.802 1.00 83.69 103 LEU A N 1
ATOM 777 C CA . LEU A 1 103 ? 12.219 7.156 -10.052 1.00 83.69 103 LEU A CA 1
ATOM 778 C C . LEU A 1 103 ? 11.769 6.324 -8.840 1.00 83.69 103 LEU A C 1
ATOM 780 O O . LEU A 1 103 ? 10.624 6.431 -8.404 1.00 83.69 103 LEU A O 1
ATOM 784 N N . TRP A 1 104 ? 12.654 5.489 -8.289 1.00 82.38 104 TRP A N 1
ATOM 785 C CA . TRP A 1 104 ? 12.307 4.521 -7.239 1.00 82.38 104 TRP A CA 1
ATOM 786 C C . TRP A 1 104 ? 12.111 5.145 -5.858 1.00 82.38 104 TRP A C 1
ATOM 788 O O . TRP A 1 104 ? 11.192 4.760 -5.134 1.00 82.38 104 TRP A O 1
ATOM 798 N N . SER A 1 105 ? 12.938 6.128 -5.504 1.00 84.06 105 SER A N 1
ATOM 799 C CA . SER A 1 105 ? 12.905 6.814 -4.209 1.00 84.06 105 SER A CA 1
ATOM 800 C C . SER A 1 105 ? 11.525 7.395 -3.858 1.00 84.06 105 SER A C 1
ATOM 802 O O . SER A 1 105 ? 10.996 7.052 -2.795 1.00 84.06 105 SER A O 1
ATOM 804 N N . PRO A 1 106 ? 10.861 8.198 -4.719 1.00 87.31 106 PRO A N 1
ATOM 805 C CA . PRO A 1 106 ? 9.542 8.740 -4.393 1.00 87.31 106 PRO A CA 1
ATOM 806 C C . PRO A 1 106 ? 8.452 7.661 -4.305 1.00 87.31 106 PRO A C 1
ATOM 808 O O . PRO A 1 106 ? 7.547 7.783 -3.478 1.00 87.31 106 PRO A O 1
ATOM 811 N N . ILE A 1 107 ? 8.539 6.588 -5.101 1.00 89.00 107 ILE A N 1
ATOM 812 C CA . ILE A 1 107 ? 7.580 5.470 -5.054 1.00 89.00 107 ILE A CA 1
ATOM 813 C C . ILE A 1 107 ? 7.728 4.708 -3.734 1.00 89.00 107 ILE A C 1
ATOM 815 O O . ILE A 1 107 ? 6.738 4.445 -3.044 1.00 89.00 107 ILE A O 1
ATOM 819 N N . LEU A 1 108 ? 8.967 4.385 -3.354 1.00 88.88 108 LEU A N 1
ATOM 820 C CA . LEU A 1 108 ? 9.263 3.725 -2.089 1.00 88.88 108 LEU A CA 1
ATOM 821 C C . LEU A 1 108 ? 8.821 4.592 -0.908 1.00 88.88 108 LEU A C 1
ATOM 823 O O . LEU A 1 108 ? 8.160 4.088 -0.002 1.00 88.88 108 LEU A O 1
ATOM 827 N N . LEU A 1 109 ? 9.111 5.895 -0.942 1.00 88.69 109 LEU A N 1
ATOM 828 C CA . LEU A 1 109 ? 8.699 6.831 0.100 1.00 88.69 109 LEU A CA 1
ATOM 829 C C . LEU A 1 109 ? 7.174 6.871 0.255 1.00 88.69 109 LEU A C 1
ATOM 831 O O . LEU A 1 109 ? 6.678 6.770 1.374 1.00 88.69 109 LEU A O 1
ATOM 835 N N . LEU A 1 110 ? 6.423 6.951 -0.848 1.00 90.56 110 LEU A N 1
ATOM 836 C CA . LEU A 1 110 ? 4.956 6.935 -0.826 1.00 90.56 110 LEU A CA 1
ATOM 837 C C . LEU A 1 110 ? 4.409 5.655 -0.176 1.00 90.56 110 LEU A C 1
ATOM 839 O O . LEU A 1 110 ? 3.509 5.714 0.670 1.00 90.56 110 LEU A O 1
ATOM 843 N N . ASN A 1 111 ? 4.977 4.504 -0.536 1.00 92.69 111 ASN A N 1
ATOM 844 C CA . ASN A 1 111 ? 4.582 3.200 -0.008 1.00 92.69 111 ASN A CA 1
ATOM 845 C C . ASN A 1 111 ? 4.934 3.050 1.482 1.00 92.69 111 ASN A C 1
ATOM 847 O O . ASN A 1 111 ? 4.091 2.631 2.275 1.00 92.69 111 ASN A O 1
ATOM 851 N N . VAL A 1 112 ? 6.135 3.465 1.890 1.00 90.38 112 VAL A N 1
ATOM 852 C CA . VAL A 1 112 ? 6.577 3.440 3.294 1.00 90.38 112 VAL A CA 1
ATOM 853 C C . VAL A 1 112 ? 5.753 4.400 4.152 1.00 90.38 112 VAL A C 1
ATOM 855 O O . VAL A 1 112 ? 5.302 4.016 5.229 1.00 90.38 112 VAL A O 1
ATOM 858 N N . CYS A 1 113 ? 5.485 5.623 3.684 1.00 91.75 113 CYS A N 1
ATOM 859 C CA . CYS A 1 113 ? 4.610 6.562 4.388 1.00 91.75 113 CYS A CA 1
ATOM 860 C C . CYS A 1 113 ? 3.201 5.986 4.571 1.00 91.75 113 CYS A C 1
ATOM 862 O O . CYS A 1 113 ? 2.642 6.074 5.662 1.00 91.75 113 CYS A O 1
ATOM 864 N N . SER A 1 114 ? 2.647 5.344 3.541 1.00 92.38 114 SER A N 1
ATOM 865 C CA . SER A 1 114 ? 1.335 4.694 3.624 1.00 92.38 114 SER A CA 1
ATOM 866 C C . SER A 1 114 ? 1.333 3.536 4.630 1.00 92.38 114 SER A C 1
ATOM 868 O O . SER A 1 114 ? 0.424 3.438 5.456 1.00 92.38 114 SER A O 1
ATOM 870 N N . ALA A 1 115 ? 2.383 2.708 4.638 1.00 92.06 115 ALA A N 1
ATOM 871 C CA . ALA A 1 115 ? 2.550 1.630 5.612 1.00 92.06 115 ALA A CA 1
ATOM 872 C C . ALA A 1 115 ? 2.679 2.153 7.055 1.00 92.06 115 ALA A C 1
ATOM 874 O O . ALA A 1 115 ? 2.057 1.615 7.975 1.00 92.06 115 ALA A O 1
ATOM 875 N N . LEU A 1 116 ? 3.419 3.247 7.260 1.00 92.06 116 LEU A N 1
ATOM 876 C CA . LEU A 1 116 ? 3.535 3.915 8.559 1.00 92.06 116 LEU A CA 1
ATOM 877 C C . LEU A 1 116 ? 2.193 4.471 9.037 1.00 92.06 116 LEU A C 1
ATOM 879 O O . LEU A 1 116 ? 1.848 4.296 10.203 1.00 92.06 116 LEU A O 1
ATOM 883 N N . ILE A 1 117 ? 1.417 5.096 8.147 1.00 91.88 117 ILE A N 1
ATOM 884 C CA . ILE A 1 117 ? 0.074 5.597 8.466 1.00 91.88 117 ILE A CA 1
ATOM 885 C C . ILE A 1 117 ? -0.832 4.442 8.912 1.00 91.88 117 ILE A C 1
ATOM 887 O O . ILE A 1 117 ? -1.475 4.539 9.960 1.00 91.88 117 ILE A O 1
ATOM 891 N N . ALA A 1 118 ? -0.841 3.332 8.166 1.00 92.31 118 ALA A N 1
ATOM 892 C CA . ALA A 1 118 ? -1.608 2.140 8.524 1.00 92.31 118 ALA A CA 1
ATOM 893 C C . ALA A 1 118 ? -1.206 1.597 9.904 1.00 92.31 118 ALA A C 1
ATOM 895 O O . ALA A 1 118 ? -2.060 1.319 10.750 1.00 92.31 118 ALA A O 1
ATOM 896 N N . THR A 1 119 ? 0.101 1.523 10.162 1.00 90.44 119 THR A N 1
ATOM 897 C CA . THR A 1 119 ? 0.670 1.058 11.433 1.00 90.44 119 THR A CA 1
ATOM 898 C C . THR A 1 119 ? 0.278 1.977 12.592 1.00 90.44 119 THR A C 1
ATOM 900 O O . THR A 1 119 ? -0.170 1.499 13.632 1.00 90.44 119 THR A O 1
ATOM 903 N N . ALA A 1 120 ? 0.389 3.296 12.415 1.00 90.31 120 ALA A N 1
ATOM 904 C CA . ALA A 1 120 ? 0.089 4.286 13.447 1.00 90.31 120 ALA A CA 1
ATOM 905 C C . ALA A 1 120 ? -1.391 4.265 13.859 1.00 90.31 120 ALA A C 1
ATOM 907 O O . ALA A 1 120 ? -1.701 4.256 15.054 1.00 90.31 120 ALA A O 1
ATOM 908 N N . PHE A 1 121 ? -2.309 4.215 12.886 1.00 89.94 121 PHE A N 1
ATOM 909 C CA . PHE A 1 121 ? -3.739 4.096 13.180 1.00 89.94 121 PHE A CA 1
ATOM 910 C C . PHE A 1 121 ? -4.073 2.754 13.835 1.00 89.94 121 PHE A C 1
ATOM 912 O O . PHE A 1 121 ? -4.777 2.733 14.845 1.00 89.94 121 PHE A O 1
ATOM 919 N N . SER A 1 122 ? -3.509 1.653 13.334 1.00 89.38 122 SER A N 1
ATOM 920 C CA . SER A 1 122 ? -3.726 0.319 13.905 1.00 89.38 122 SER A CA 1
ATOM 921 C C . SER A 1 122 ? -3.238 0.229 15.354 1.00 89.38 122 SER A C 1
ATOM 923 O O . SER A 1 122 ? -3.969 -0.247 16.221 1.00 89.38 122 SER A O 1
ATOM 925 N N . TYR A 1 123 ? -2.046 0.757 15.651 1.00 87.06 123 TYR A N 1
ATOM 926 C CA . TYR A 1 123 ? -1.502 0.795 17.010 1.00 87.06 123 TYR A CA 1
ATOM 927 C C . TYR A 1 123 ? -2.388 1.612 17.953 1.00 87.06 123 TYR A C 1
ATOM 929 O O . TYR A 1 123 ? -2.735 1.152 19.042 1.00 87.06 123 TYR A O 1
ATOM 937 N N . ARG A 1 124 ? -2.816 2.807 17.523 1.00 85.12 124 ARG A N 1
ATOM 938 C CA . ARG A 1 124 ? -3.712 3.653 18.320 1.00 85.12 124 ARG A CA 1
ATOM 939 C C . ARG A 1 124 ? -5.022 2.935 18.643 1.00 85.12 124 ARG A C 1
ATOM 941 O O . ARG A 1 124 ? -5.465 2.986 19.787 1.00 85.12 124 ARG A O 1
ATOM 948 N N . ASN A 1 125 ? -5.592 2.228 17.670 1.00 82.75 125 ASN A N 1
ATOM 949 C CA . ASN A 1 125 ? -6.802 1.436 17.871 1.00 82.75 125 ASN A CA 1
ATOM 950 C C . ASN A 1 125 ? -6.572 0.314 18.878 1.00 82.75 125 ASN A C 1
ATOM 952 O O . ASN A 1 125 ? -7.338 0.202 19.830 1.00 82.75 125 ASN A O 1
ATOM 956 N N . LEU A 1 126 ? -5.498 -0.468 18.727 1.00 83.94 126 LEU A N 1
ATOM 957 C CA . LEU A 1 126 ? -5.157 -1.552 19.655 1.00 83.94 126 LEU A CA 1
ATOM 958 C C . LEU A 1 126 ? -5.006 -1.056 21.099 1.00 83.94 126 LEU A C 1
ATOM 960 O O . LEU A 1 126 ? -5.517 -1.690 22.024 1.00 83.94 126 LEU A O 1
ATOM 964 N N . VAL A 1 127 ? -4.360 0.097 21.299 1.00 84.56 127 VAL A N 1
ATOM 965 C CA . VAL A 1 127 ? -4.242 0.726 22.622 1.00 84.56 127 VAL A CA 1
ATOM 966 C C . VAL A 1 127 ? -5.620 1.096 23.167 1.00 84.56 127 VAL A C 1
ATOM 968 O O . VAL A 1 127 ? -5.930 0.772 24.312 1.00 84.56 127 VAL A O 1
ATOM 971 N N . THR A 1 128 ? -6.480 1.725 22.364 1.00 81.06 128 THR A N 1
ATOM 972 C CA . THR A 1 128 ? -7.834 2.071 22.814 1.00 81.06 128 THR A CA 1
ATOM 973 C C . THR A 1 128 ? -8.661 0.831 23.155 1.00 81.06 128 THR A C 1
ATOM 975 O O . THR A 1 128 ? -9.288 0.801 24.210 1.00 81.06 128 THR A O 1
ATOM 978 N N . PHE A 1 129 ? -8.595 -0.225 22.343 1.00 75.62 129 PHE A N 1
ATOM 979 C CA . PHE A 1 129 ? -9.276 -1.494 22.613 1.00 75.62 129 PHE A CA 1
ATOM 980 C C . PHE A 1 129 ? -8.830 -2.158 23.918 1.00 75.62 129 PHE A C 1
ATOM 982 O O . PHE A 1 129 ? -9.660 -2.714 24.639 1.00 75.62 129 PHE A O 1
ATOM 989 N N . LYS A 1 130 ? -7.526 -2.121 24.211 1.00 79.19 130 LYS A N 1
ATOM 990 C CA . LYS A 1 130 ? -6.937 -2.816 25.361 1.00 79.19 130 LYS A CA 1
ATOM 991 C C . LYS A 1 130 ? -7.073 -2.039 26.669 1.00 79.19 130 LYS A C 1
ATOM 993 O O . LYS A 1 130 ? -7.217 -2.662 27.717 1.00 79.19 130 LYS A O 1
ATOM 998 N N . TYR A 1 131 ? -7.001 -0.709 26.620 1.00 78.75 131 TYR A N 1
ATOM 999 C CA . TYR A 1 131 ? -6.845 0.119 27.821 1.00 78.75 131 TYR A CA 1
ATOM 1000 C C . TYR A 1 131 ? -8.039 1.031 28.144 1.00 78.75 131 TYR A C 1
ATOM 1002 O O . TYR A 1 131 ? -8.049 1.602 29.233 1.00 78.75 131 TYR A O 1
ATOM 1010 N N . LEU A 1 132 ? -9.047 1.182 27.268 1.00 78.31 132 LEU A N 1
ATOM 1011 C CA . LEU A 1 132 ? -10.254 1.963 27.583 1.00 78.31 132 LEU A CA 1
ATOM 1012 C C . LEU A 1 132 ? -11.464 1.056 27.898 1.00 78.31 132 LEU A C 1
ATOM 1014 O O . LEU A 1 132 ? -12.168 0.643 26.974 1.00 78.31 132 LEU A O 1
ATOM 1018 N N . PRO A 1 133 ? -11.789 0.807 29.184 1.00 70.00 133 PRO A N 1
ATOM 1019 C CA . PRO A 1 133 ? -12.951 -0.006 29.562 1.00 70.00 133 PRO A CA 1
ATOM 1020 C C . PRO A 1 133 ? -14.288 0.646 29.171 1.00 70.00 133 PRO A C 1
ATOM 1022 O O . PRO A 1 133 ? -15.199 -0.041 28.723 1.00 70.00 133 PRO A O 1
ATOM 1025 N N . HIS A 1 134 ? -14.390 1.980 29.228 1.00 69.62 134 HIS A N 1
ATOM 1026 C CA . HIS A 1 134 ? -15.594 2.709 28.798 1.00 69.62 134 HIS A CA 1
ATOM 1027 C C . HIS A 1 134 ? -15.930 2.516 27.316 1.00 69.62 134 HIS A C 1
ATOM 1029 O O . HIS A 1 134 ? -17.094 2.577 26.923 1.00 69.62 134 HIS A O 1
ATOM 1035 N N . TYR A 1 135 ? -14.917 2.280 26.481 1.00 70.62 135 TYR A N 1
ATOM 1036 C CA . TYR A 1 135 ? -15.140 1.998 25.072 1.00 70.62 135 TYR A CA 1
ATOM 1037 C C . TYR A 1 135 ? -15.759 0.605 24.883 1.00 70.62 135 TYR A C 1
ATOM 1039 O O . TYR A 1 135 ? -16.691 0.459 24.098 1.00 70.62 135 TYR A O 1
ATOM 1047 N N . GLN A 1 136 ? -15.311 -0.397 25.648 1.00 71.19 136 GLN A N 1
ATOM 1048 C CA . GLN A 1 136 ? -15.882 -1.748 25.605 1.00 71.19 136 GLN A CA 1
ATOM 1049 C C . GLN A 1 136 ? -17.356 -1.748 26.027 1.00 71.19 136 GLN A C 1
ATOM 1051 O O . GLN A 1 136 ? -18.186 -2.316 25.323 1.00 71.19 136 GLN A O 1
ATOM 1056 N N . GLU A 1 137 ? -17.692 -1.029 27.098 1.00 72.69 137 GLU A N 1
ATOM 1057 C CA . GLU A 1 137 ? -19.073 -0.877 27.572 1.00 72.69 137 GLU A CA 1
ATOM 1058 C C . GLU A 1 137 ? -19.963 -0.160 26.539 1.00 72.69 137 GLU A C 1
ATOM 1060 O O . GLU A 1 137 ? -21.084 -0.585 26.260 1.00 72.69 137 GLU A O 1
ATOM 1065 N N . SER A 1 138 ? -19.460 0.908 25.909 1.00 72.00 138 SER A N 1
ATOM 1066 C CA . SER A 1 138 ? -20.197 1.624 24.860 1.00 72.00 138 SER A CA 1
ATOM 1067 C C . SER A 1 138 ? -20.431 0.757 23.619 1.00 72.00 138 SER A C 1
ATOM 1069 O O . SER A 1 138 ? -21.528 0.773 23.054 1.00 72.00 138 SER A O 1
ATOM 1071 N N . VAL A 1 139 ? -19.428 -0.029 23.219 1.00 73.06 139 VAL A N 1
ATOM 1072 C CA . VAL A 1 139 ? -19.542 -0.983 22.112 1.00 73.06 139 VAL A CA 1
ATOM 1073 C C . VAL A 1 139 ? -20.531 -2.091 22.454 1.00 73.06 139 VAL A C 1
ATOM 1075 O O . VAL A 1 139 ? -21.375 -2.397 21.622 1.00 73.06 139 VAL A O 1
ATOM 1078 N N . GLU A 1 140 ? -20.488 -2.667 23.654 1.00 76.50 140 GLU A N 1
ATOM 1079 C CA . GLU A 1 140 ? -21.407 -3.733 24.069 1.00 76.50 140 GLU A CA 1
ATOM 1080 C C . GLU A 1 140 ? -22.864 -3.251 24.102 1.00 76.50 140 GLU A C 1
ATOM 1082 O O . GLU A 1 140 ? -23.741 -3.905 23.534 1.00 76.50 140 GLU A O 1
ATOM 1087 N N . ASN A 1 141 ? -23.106 -2.056 24.649 1.00 75.94 141 ASN A N 1
ATOM 1088 C CA . ASN A 1 141 ? -24.426 -1.424 24.650 1.00 75.94 141 ASN A CA 1
ATOM 1089 C C . ASN A 1 141 ? -24.941 -1.154 23.227 1.00 75.94 141 ASN A C 1
ATOM 1091 O O . ASN A 1 141 ? -26.106 -1.421 22.930 1.00 75.94 141 ASN A O 1
ATOM 1095 N N . TYR A 1 142 ? -24.080 -0.668 22.322 1.00 71.81 142 TYR A N 1
ATOM 1096 C CA . TYR A 1 142 ? -24.448 -0.490 20.915 1.00 71.81 142 TYR A CA 1
ATOM 1097 C C . TYR A 1 142 ? -24.725 -1.835 20.234 1.00 71.81 142 TYR A C 1
ATOM 1099 O O . TYR A 1 142 ? -25.750 -2.002 19.582 1.00 71.81 142 TYR A O 1
ATOM 1107 N N . LEU A 1 143 ? -23.846 -2.823 20.405 1.00 71.56 143 LEU A N 1
ATOM 1108 C CA . LEU A 1 143 ? -23.975 -4.141 19.784 1.00 71.56 143 LEU A CA 1
ATOM 1109 C C . LEU A 1 143 ? -25.188 -4.928 20.297 1.00 71.56 143 LEU A C 1
ATOM 1111 O O . LEU A 1 143 ? -25.739 -5.724 19.539 1.00 71.56 143 LEU A O 1
ATOM 1115 N N . GLY A 1 144 ? -25.626 -4.700 21.538 1.00 75.25 144 GLY A N 1
ATOM 1116 C CA . GLY A 1 144 ? -26.848 -5.285 22.094 1.00 75.25 144 GLY A CA 1
ATOM 1117 C C . GLY A 1 144 ? -28.134 -4.792 21.420 1.00 75.25 144 GLY A C 1
ATOM 1118 O O . GLY A 1 144 ? -29.135 -5.505 21.421 1.00 75.25 144 GLY A O 1
ATOM 1119 N N . ALA A 1 145 ? -28.103 -3.608 20.802 1.00 74.75 145 ALA A N 1
ATOM 1120 C CA . ALA A 1 145 ? -29.260 -2.984 20.161 1.00 74.75 145 ALA A CA 1
ATOM 1121 C C . ALA A 1 145 ? -29.350 -3.228 18.641 1.00 74.75 145 ALA A C 1
ATOM 1123 O O . ALA A 1 145 ? -30.330 -2.823 18.013 1.00 74.75 145 ALA A O 1
ATOM 1124 N N . VAL A 1 146 ? -28.344 -3.859 18.022 1.00 75.69 146 VAL A N 1
ATOM 1125 C CA . VAL A 1 146 ? -28.232 -3.945 16.556 1.00 75.69 146 VAL A CA 1
ATOM 1126 C C . VAL A 1 146 ? -28.269 -5.395 16.057 1.00 75.69 146 VAL A C 1
ATOM 1128 O O . VAL A 1 146 ? -27.943 -6.339 16.768 1.00 75.69 146 VAL A O 1
ATOM 1131 N N . SER A 1 147 ? -28.687 -5.588 14.801 1.00 79.31 147 SER A N 1
ATOM 1132 C CA . SER A 1 147 ? -28.750 -6.902 14.145 1.00 79.31 147 SER A CA 1
ATOM 1133 C C . SER A 1 147 ? -27.415 -7.669 14.160 1.00 79.31 147 SER A C 1
ATOM 1135 O O . SER A 1 147 ? -26.336 -7.081 14.044 1.00 79.31 147 SER A O 1
ATOM 1137 N N . LEU A 1 148 ? -27.499 -9.006 14.197 1.00 79.81 148 LEU A N 1
ATOM 1138 C CA . LEU A 1 148 ? -26.348 -9.923 14.211 1.00 79.81 148 LEU A CA 1
ATOM 1139 C C . LEU A 1 148 ? -25.356 -9.669 13.060 1.00 79.81 148 LEU A C 1
ATOM 1141 O O . LEU A 1 148 ? -24.146 -9.777 13.238 1.00 79.81 148 LEU A O 1
ATOM 1145 N N . HIS A 1 149 ? -25.861 -9.296 11.881 1.00 72.38 149 HIS A N 1
ATOM 1146 C CA . HIS A 1 149 ? -25.026 -9.006 10.716 1.00 72.38 149 HIS A CA 1
ATOM 1147 C C . HIS A 1 149 ? -24.077 -7.829 10.972 1.00 72.38 149 HIS A C 1
ATOM 1149 O O . HIS A 1 149 ? -22.875 -7.937 10.752 1.00 72.38 149 HIS A O 1
ATOM 1155 N N . ARG A 1 150 ? -24.602 -6.735 11.529 1.00 69.75 150 ARG A N 1
ATOM 1156 C CA . ARG A 1 150 ? -23.823 -5.536 11.850 1.00 69.75 150 ARG A CA 1
ATOM 1157 C C . ARG A 1 150 ? -22.805 -5.779 12.957 1.00 69.75 150 ARG A C 1
ATOM 1159 O O . ARG A 1 150 ? -21.703 -5.236 12.922 1.00 69.75 150 ARG A O 1
ATOM 1166 N N . LYS A 1 151 ? -23.180 -6.604 13.935 1.00 75.62 151 LYS A N 1
ATOM 1167 C CA . LYS A 1 151 ? -22.280 -7.032 15.004 1.00 75.62 151 LYS A CA 1
ATOM 1168 C C . LYS A 1 151 ? -21.059 -7.753 14.436 1.00 75.62 151 LYS A C 1
ATOM 1170 O O . LYS A 1 151 ? -19.934 -7.391 14.770 1.00 75.62 151 LYS A O 1
ATOM 1175 N N . ASN A 1 152 ? -21.274 -8.666 13.489 1.00 78.12 152 ASN A N 1
ATOM 1176 C CA . ASN A 1 152 ? -20.183 -9.354 12.802 1.00 78.12 152 ASN A CA 1
ATOM 1177 C C . ASN A 1 152 ? -19.276 -8.396 12.007 1.00 78.12 152 ASN A C 1
ATOM 1179 O O . ASN A 1 152 ? -18.065 -8.601 11.993 1.00 78.12 152 ASN A O 1
ATOM 1183 N N . GLU A 1 153 ? -19.821 -7.354 11.366 1.00 72.62 153 GLU A N 1
ATOM 1184 C CA . GLU A 1 153 ? -19.021 -6.347 10.640 1.00 72.62 153 GLU A CA 1
ATOM 1185 C C . GLU A 1 153 ? -18.080 -5.572 11.575 1.00 72.62 153 GLU A C 1
ATOM 1187 O O . GLU A 1 153 ? -16.897 -5.390 11.271 1.00 72.62 153 GLU A O 1
ATOM 1192 N N . VAL A 1 154 ? -18.591 -5.146 12.734 1.00 71.94 154 VAL A N 1
ATOM 1193 C CA . VAL A 1 154 ? -17.807 -4.436 13.753 1.00 71.94 154 VAL A CA 1
ATOM 1194 C C . VAL A 1 154 ? -16.728 -5.352 14.323 1.00 71.94 154 VAL A C 1
ATOM 1196 O O . VAL A 1 154 ? -15.555 -4.993 14.302 1.00 71.94 154 VAL A O 1
ATOM 1199 N N . GLU A 1 155 ? -17.087 -6.561 14.757 1.00 75.75 155 GLU A N 1
ATOM 1200 C CA . GLU A 1 155 ? -16.136 -7.529 15.322 1.00 75.75 155 GLU A CA 1
ATOM 1201 C C . GLU A 1 155 ? -15.079 -7.999 14.314 1.00 75.75 155 GLU A C 1
ATOM 1203 O O . GLU A 1 155 ? -13.973 -8.383 14.701 1.00 75.75 155 GLU A O 1
ATOM 1208 N N . LYS A 1 156 ? -15.395 -8.009 13.014 1.00 78.31 156 LYS A N 1
ATOM 1209 C CA . LYS A 1 156 ? -14.414 -8.301 11.965 1.00 78.31 156 LYS A CA 1
ATOM 1210 C C . LYS A 1 156 ? -13.348 -7.207 11.898 1.00 78.31 156 LYS A C 1
ATOM 1212 O O . LYS A 1 156 ? -12.165 -7.512 11.989 1.00 78.31 156 LYS A O 1
ATOM 1217 N N . CYS A 1 157 ? -13.769 -5.944 11.839 1.00 72.75 157 CYS A N 1
ATOM 1218 C CA . CYS A 1 157 ? -12.857 -4.798 11.789 1.00 72.75 157 CYS A CA 1
ATOM 1219 C C . CYS A 1 157 ? -11.902 -4.768 13.001 1.00 72.75 157 CYS A C 1
ATOM 1221 O O . CYS A 1 157 ? -10.732 -4.428 12.875 1.00 72.75 157 CYS A O 1
ATOM 1223 N N . GLN A 1 158 ? -12.377 -5.211 14.170 1.00 73.19 158 GLN A N 1
ATOM 1224 C CA . GLN A 1 158 ? -11.569 -5.320 15.391 1.00 73.19 158 GLN A CA 1
ATOM 1225 C C . GLN A 1 158 ? -10.512 -6.428 15.325 1.00 73.19 158 GLN A C 1
ATOM 1227 O O . GLN A 1 158 ? -9.390 -6.240 15.796 1.00 73.19 158 GLN A O 1
ATOM 1232 N N . ARG A 1 159 ? -10.856 -7.580 14.739 1.00 76.50 159 ARG A N 1
ATOM 1233 C CA . ARG A 1 159 ? -9.929 -8.710 14.566 1.00 76.50 159 ARG A CA 1
ATOM 1234 C C . ARG A 1 159 ? -8.831 -8.408 13.552 1.00 76.50 159 ARG A C 1
ATOM 1236 O O . ARG A 1 159 ? -7.699 -8.852 13.731 1.00 76.50 159 ARG A O 1
ATOM 1243 N N . ASP A 1 160 ? -9.150 -7.610 12.541 1.00 82.81 160 ASP A N 1
ATOM 1244 C CA . ASP A 1 160 ? -8.241 -7.330 11.432 1.00 82.81 160 ASP A CA 1
ATOM 1245 C C . ASP A 1 160 ? -7.213 -6.220 11.752 1.00 82.81 160 ASP A C 1
ATOM 1247 O O . ASP A 1 160 ? -6.298 -5.998 10.965 1.00 82.81 160 ASP A O 1
ATOM 1251 N N . LEU A 1 161 ? -7.263 -5.578 12.931 1.00 82.00 161 LEU A N 1
ATOM 1252 C CA . LEU A 1 161 ? -6.348 -4.483 13.312 1.00 82.00 161 LEU A CA 1
ATOM 1253 C C . LEU A 1 161 ? -4.859 -4.862 13.311 1.00 82.00 161 LEU A C 1
ATOM 1255 O O . LEU A 1 161 ? -4.002 -4.062 12.937 1.00 82.00 161 LEU A O 1
ATOM 1259 N N . ALA A 1 162 ? -4.520 -6.076 13.748 1.00 83.81 162 ALA A N 1
ATOM 1260 C CA . ALA A 1 162 ? -3.134 -6.545 13.689 1.00 83.81 162 ALA A CA 1
ATOM 1261 C C . ALA A 1 162 ? -2.699 -6.787 12.233 1.00 83.81 162 ALA A C 1
ATOM 1263 O O . ALA A 1 162 ? -1.564 -6.497 11.851 1.00 83.81 162 ALA A O 1
ATOM 1264 N N . PHE A 1 163 ? -3.628 -7.262 11.401 1.00 87.06 163 PHE A N 1
ATOM 1265 C CA . PHE A 1 163 ? -3.393 -7.481 9.981 1.00 87.06 163 PHE A CA 1
ATOM 1266 C C . PHE A 1 163 ? -3.225 -6.157 9.226 1.00 87.06 163 PHE A C 1
ATOM 1268 O O . PHE A 1 163 ? -2.347 -6.064 8.374 1.00 87.06 163 PHE A O 1
ATOM 1275 N N . THR A 1 164 ? -3.962 -5.101 9.584 1.00 88.44 164 THR A N 1
ATOM 1276 C CA . THR A 1 164 ? -3.781 -3.766 8.990 1.00 88.44 164 THR A CA 1
ATOM 1277 C C . THR A 1 164 ? -2.469 -3.094 9.387 1.00 88.44 164 THR A C 1
ATOM 1279 O O . THR A 1 164 ? -1.982 -2.244 8.646 1.00 88.44 164 THR A O 1
ATOM 1282 N N . ALA A 1 165 ? -1.863 -3.489 10.511 1.00 88.69 165 ALA A N 1
ATOM 1283 C CA . ALA A 1 165 ? -0.527 -3.037 10.895 1.00 88.69 165 ALA A CA 1
ATOM 1284 C C . ALA A 1 165 ? 0.582 -3.757 10.110 1.00 88.69 165 ALA A C 1
ATOM 1286 O O . ALA A 1 165 ? 1.524 -3.113 9.663 1.00 88.69 165 ALA A O 1
ATOM 1287 N N . ILE A 1 166 ? 0.479 -5.079 9.936 1.00 89.25 166 ILE A N 1
ATOM 1288 C CA . ILE A 1 166 ? 1.553 -5.919 9.368 1.00 89.25 166 ILE A CA 1
ATOM 1289 C C . ILE A 1 166 ? 1.440 -6.058 7.841 1.00 89.25 166 ILE A C 1
ATOM 1291 O O . ILE A 1 166 ? 2.445 -6.031 7.131 1.00 89.25 166 ILE A O 1
ATOM 1295 N N . GLY A 1 167 ? 0.218 -6.183 7.322 1.00 90.00 167 GLY A N 1
ATOM 1296 C CA . GLY A 1 167 ? -0.091 -6.376 5.904 1.00 90.00 167 GLY A CA 1
ATOM 1297 C C . GLY A 1 167 ? 0.580 -5.383 4.946 1.00 90.00 167 GLY A C 1
ATOM 1298 O O . GLY A 1 167 ? 1.178 -5.836 3.967 1.00 90.00 167 GLY A O 1
ATOM 1299 N N . PRO A 1 168 ? 0.559 -4.059 5.205 1.00 92.62 168 PRO A N 1
ATOM 1300 C CA . PRO A 1 168 ? 1.233 -3.112 4.325 1.00 92.62 168 PRO A CA 1
ATOM 1301 C C . PRO A 1 168 ? 2.749 -3.332 4.266 1.00 92.62 168 PRO A C 1
ATOM 1303 O O . PRO A 1 168 ? 3.320 -3.210 3.187 1.00 92.62 168 PRO A O 1
ATOM 1306 N N . TRP A 1 169 ? 3.400 -3.717 5.369 1.00 90.69 169 TRP A N 1
ATOM 1307 C CA . TRP A 1 169 ? 4.833 -4.032 5.354 1.00 90.69 169 TRP A CA 1
ATOM 1308 C C . TRP A 1 169 ? 5.126 -5.265 4.520 1.00 90.69 169 TRP A C 1
ATOM 1310 O O . TRP A 1 169 ? 5.994 -5.198 3.663 1.00 90.69 169 TRP A O 1
ATOM 1320 N N . LEU A 1 170 ? 4.349 -6.339 4.683 1.00 90.62 170 LEU A N 1
ATOM 1321 C CA . LEU A 1 170 ? 4.497 -7.545 3.863 1.00 90.62 170 LEU A CA 1
ATOM 1322 C C . LEU A 1 170 ? 4.358 -7.243 2.366 1.00 90.62 170 LEU A C 1
ATOM 1324 O O . LEU A 1 170 ? 5.115 -7.783 1.563 1.00 90.62 170 LEU A O 1
ATOM 1328 N N . LEU A 1 171 ? 3.426 -6.362 1.987 1.00 91.50 171 LEU A N 1
ATOM 1329 C CA . LEU A 1 171 ? 3.266 -5.914 0.602 1.00 91.50 171 LEU A CA 1
ATOM 1330 C C . LEU A 1 171 ? 4.460 -5.098 0.106 1.00 91.50 171 LEU A C 1
ATOM 1332 O O . LEU A 1 171 ? 4.911 -5.333 -1.013 1.00 91.50 171 LEU A O 1
ATOM 1336 N N . VAL A 1 172 ? 4.982 -4.170 0.918 1.00 88.69 172 VAL A N 1
ATOM 1337 C CA . VAL A 1 172 ? 6.197 -3.415 0.574 1.00 88.69 172 VAL A CA 1
ATOM 1338 C C . VAL A 1 172 ? 7.375 -4.374 0.397 1.00 88.69 172 VAL A C 1
ATOM 1340 O O . VAL A 1 172 ? 8.036 -4.320 -0.638 1.00 88.69 172 VAL A O 1
ATOM 1343 N N . SER A 1 173 ? 7.597 -5.287 1.349 1.00 85.62 173 SER A N 1
ATOM 1344 C CA . SER A 1 173 ? 8.670 -6.288 1.299 1.00 85.62 173 SER A CA 1
ATOM 1345 C C . SER A 1 173 ? 8.558 -7.157 0.053 1.00 85.62 173 SER A C 1
ATOM 1347 O O . SER A 1 173 ? 9.535 -7.353 -0.665 1.00 85.62 173 SER A O 1
ATOM 1349 N N . TYR A 1 174 ? 7.358 -7.675 -0.221 1.00 88.94 174 TYR A N 1
ATOM 1350 C CA . TYR A 1 174 ? 7.118 -8.550 -1.361 1.00 88.94 174 TYR A CA 1
ATOM 1351 C C . TYR A 1 174 ? 7.355 -7.825 -2.685 1.00 88.94 174 TYR A C 1
ATOM 1353 O O . TYR A 1 174 ? 8.026 -8.359 -3.565 1.00 88.94 174 TYR A O 1
ATOM 1361 N N . TRP A 1 175 ? 6.843 -6.600 -2.822 1.00 89.12 175 TRP A N 1
ATOM 1362 C CA . TRP A 1 175 ? 7.051 -5.788 -4.016 1.00 89.12 175 TRP A CA 1
ATOM 1363 C C . TRP A 1 175 ? 8.538 -5.497 -4.249 1.00 89.12 175 TRP A C 1
ATOM 1365 O O . TRP A 1 175 ? 9.028 -5.689 -5.358 1.00 89.12 175 TRP A O 1
ATOM 1375 N N . GLN A 1 176 ? 9.277 -5.128 -3.202 1.00 83.69 176 GLN A N 1
ATOM 1376 C CA . GLN A 1 176 ? 10.723 -4.902 -3.283 1.00 83.69 176 GLN A CA 1
ATOM 1377 C C . GLN A 1 176 ? 11.479 -6.169 -3.690 1.00 83.69 176 GLN A C 1
ATOM 1379 O O . GLN A 1 176 ? 12.278 -6.141 -4.623 1.00 83.69 176 GLN A O 1
ATOM 1384 N N . LEU A 1 177 ? 11.177 -7.306 -3.058 1.00 83.56 177 LEU A N 1
ATOM 1385 C CA . LEU A 1 177 ? 11.763 -8.599 -3.415 1.00 83.56 177 LEU A CA 1
ATOM 1386 C C . LEU A 1 177 ? 11.462 -8.992 -4.862 1.00 83.56 177 LEU A C 1
ATOM 1388 O O . LEU A 1 177 ? 12.340 -9.515 -5.545 1.00 83.56 177 LEU A O 1
ATOM 1392 N N . LEU A 1 178 ? 10.247 -8.724 -5.341 1.00 84.62 178 LEU A N 1
ATOM 1393 C CA . LEU A 1 178 ? 9.855 -8.992 -6.719 1.00 84.62 178 LEU A CA 1
ATOM 1394 C C . LEU A 1 178 ? 10.724 -8.195 -7.698 1.00 84.62 178 LEU A C 1
ATOM 1396 O O . LEU A 1 1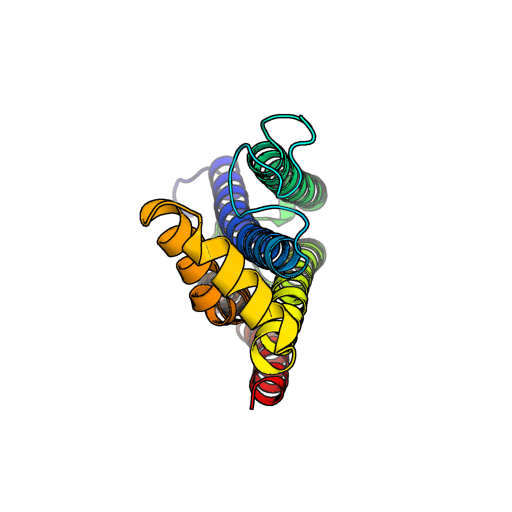78 ? 11.288 -8.789 -8.616 1.00 84.62 178 LEU A O 1
ATOM 1400 N N . VAL A 1 179 ? 10.883 -6.886 -7.482 1.00 80.88 179 VAL A N 1
ATOM 1401 C CA . VAL A 1 179 ? 11.707 -6.032 -8.353 1.00 80.88 179 VAL A CA 1
ATOM 1402 C C . VAL A 1 179 ? 13.183 -6.433 -8.265 1.00 80.88 179 VAL A C 1
ATOM 1404 O O . VAL A 1 179 ? 13.815 -6.672 -9.292 1.00 80.88 179 VAL A O 1
ATOM 1407 N N . ILE A 1 180 ? 13.715 -6.605 -7.051 1.00 78.38 180 ILE A N 1
ATOM 1408 C CA . ILE A 1 180 ? 15.110 -7.006 -6.822 1.00 78.38 180 ILE A CA 1
ATOM 1409 C C . ILE A 1 180 ? 15.408 -8.354 -7.482 1.00 78.38 180 ILE A C 1
ATOM 1411 O O . ILE A 1 180 ? 16.427 -8.495 -8.148 1.00 78.38 180 ILE A O 1
ATOM 1415 N N . SER A 1 181 ? 14.528 -9.348 -7.334 1.00 77.19 181 SER A N 1
ATOM 1416 C CA . SER A 1 181 ? 14.719 -10.670 -7.946 1.00 77.19 181 SER A CA 1
ATOM 1417 C C . SER A 1 181 ? 14.747 -10.608 -9.473 1.00 77.19 181 SER A C 1
ATOM 1419 O O . SER A 1 181 ? 15.438 -11.402 -10.111 1.00 77.19 181 SER A O 1
ATOM 1421 N N . ASN A 1 182 ? 14.036 -9.642 -10.057 1.00 75.25 182 ASN A N 1
ATOM 1422 C CA . ASN A 1 182 ? 13.980 -9.445 -11.495 1.00 75.25 182 ASN A CA 1
ATOM 1423 C C . ASN A 1 182 ? 15.234 -8.742 -12.045 1.00 75.25 182 ASN A C 1
ATOM 1425 O O . ASN A 1 182 ? 15.644 -9.028 -13.167 1.00 75.25 182 ASN A O 1
ATOM 1429 N N . ASP A 1 183 ? 15.876 -7.893 -11.237 1.00 71.62 183 ASP A N 1
ATOM 1430 C CA . ASP A 1 183 ? 17.116 -7.177 -11.578 1.00 71.62 183 ASP A CA 1
ATOM 1431 C C . ASP A 1 183 ? 18.385 -7.812 -10.959 1.00 71.62 183 ASP A C 1
ATOM 1433 O O . ASP A 1 183 ? 19.504 -7.318 -11.108 1.00 71.62 183 ASP A O 1
ATOM 1437 N N . TRP A 1 184 ? 18.249 -8.941 -10.253 1.00 63.47 184 TRP A N 1
ATOM 1438 C CA . TRP A 1 184 ? 19.354 -9.602 -9.540 1.00 63.47 184 TRP A CA 1
ATOM 1439 C C . TRP A 1 184 ? 20.483 -10.060 -10.466 1.00 63.47 184 TRP A C 1
ATOM 1441 O O . TRP A 1 184 ? 21.644 -10.131 -10.062 1.00 63.47 184 TRP A O 1
ATOM 1451 N N . VAL A 1 185 ? 20.144 -10.358 -11.719 1.00 59.81 185 VAL A N 1
ATOM 1452 C CA . VAL A 1 185 ? 21.082 -10.848 -12.734 1.00 59.81 185 VAL A CA 1
ATOM 1453 C C . VAL A 1 185 ? 22.089 -9.763 -13.150 1.00 59.81 185 VAL A C 1
ATOM 1455 O O . VAL A 1 185 ? 23.174 -10.094 -13.623 1.00 59.81 185 VAL A O 1
ATOM 1458 N N . THR A 1 186 ? 21.770 -8.483 -12.941 1.00 57.66 186 THR A N 1
ATOM 1459 C CA . THR A 1 186 ? 22.515 -7.336 -13.486 1.00 57.66 186 THR A CA 1
ATOM 1460 C C . THR A 1 186 ? 23.285 -6.532 -12.434 1.00 57.66 186 THR A C 1
ATOM 1462 O O . THR A 1 186 ? 24.425 -6.155 -12.708 1.00 57.66 186 THR A O 1
ATOM 1465 N N . HIS A 1 187 ? 22.753 -6.321 -11.219 1.00 60.06 187 HIS A N 1
ATOM 1466 C CA . HIS A 1 187 ? 23.411 -5.480 -10.195 1.00 60.06 187 HIS A CA 1
ATOM 1467 C C . HIS A 1 187 ? 23.281 -6.002 -8.744 1.00 60.06 187 HIS A C 1
ATOM 1469 O O . HIS A 1 187 ? 22.614 -5.415 -7.894 1.00 60.06 187 HIS A O 1
ATOM 1475 N N . SER A 1 188 ? 23.999 -7.081 -8.412 1.00 59.25 188 SER A N 1
ATOM 1476 C CA . SER A 1 188 ? 23.928 -7.759 -7.099 1.00 59.25 188 SER A CA 1
ATOM 1477 C C . SER A 1 188 ? 24.297 -6.900 -5.874 1.00 59.25 188 SER A C 1
ATOM 1479 O O . SER A 1 188 ? 23.750 -7.113 -4.794 1.00 59.25 188 SER A O 1
ATOM 1481 N N . LEU A 1 189 ? 25.196 -5.917 -6.013 1.00 58.69 189 LEU A N 1
ATOM 1482 C CA . LEU A 1 189 ? 25.644 -5.078 -4.890 1.00 58.69 189 LEU A CA 1
ATOM 1483 C C . LEU A 1 189 ? 24.611 -4.022 -4.470 1.00 58.69 189 LEU A C 1
ATOM 1485 O O . LEU A 1 189 ? 24.403 -3.827 -3.277 1.00 58.69 189 LEU A O 1
ATOM 1489 N N . VAL A 1 190 ? 23.947 -3.358 -5.422 1.00 58.59 190 VAL A N 1
ATOM 1490 C CA . VAL A 1 190 ? 22.923 -2.331 -5.128 1.00 58.59 190 VAL A CA 1
ATOM 1491 C C . VAL A 1 190 ? 21.697 -2.983 -4.486 1.00 58.59 190 VAL A C 1
ATOM 1493 O O . VAL A 1 190 ? 21.219 -2.527 -3.449 1.00 58.59 190 VAL A O 1
ATOM 1496 N N . ASN A 1 191 ? 21.297 -4.138 -5.017 1.00 59.06 191 ASN A N 1
ATOM 1497 C CA . ASN A 1 191 ? 20.223 -4.968 -4.479 1.00 59.06 191 ASN A CA 1
ATOM 1498 C C . ASN A 1 191 ? 20.485 -5.434 -3.036 1.00 59.06 191 ASN A C 1
ATOM 1500 O O . ASN A 1 191 ? 19.556 -5.548 -2.235 1.00 59.06 191 ASN A O 1
ATOM 1504 N N . TRP A 1 192 ? 21.749 -5.674 -2.673 1.00 61.38 192 TRP A N 1
ATOM 1505 C CA . TRP A 1 192 ? 22.126 -6.030 -1.304 1.00 61.38 192 TRP A CA 1
ATOM 1506 C C . TRP A 1 192 ? 21.941 -4.870 -0.314 1.00 61.38 192 TRP A C 1
ATOM 1508 O O . TRP A 1 192 ? 21.487 -5.090 0.813 1.00 61.38 192 TRP A O 1
ATOM 1518 N N . TYR A 1 193 ? 22.275 -3.638 -0.713 1.00 59.31 193 TYR A N 1
ATOM 1519 C CA . TYR A 1 193 ? 22.104 -2.456 0.139 1.00 59.31 193 TYR A CA 1
ATOM 1520 C C . TYR A 1 193 ? 20.632 -2.127 0.380 1.00 59.31 193 TYR A C 1
ATOM 1522 O O . TYR A 1 193 ? 20.269 -1.842 1.522 1.00 59.31 193 TYR A O 1
ATOM 1530 N N . ASP A 1 194 ? 19.792 -2.234 -0.649 1.00 60.16 194 ASP A N 1
ATOM 1531 C CA . ASP A 1 194 ? 18.357 -1.956 -0.533 1.00 60.16 194 ASP A CA 1
ATOM 1532 C C . ASP A 1 194 ? 17.663 -2.988 0.372 1.00 60.16 194 ASP A C 1
ATOM 1534 O O . ASP A 1 194 ? 16.970 -2.641 1.332 1.00 60.16 194 ASP A O 1
ATOM 1538 N N . TYR A 1 195 ? 17.986 -4.276 0.189 1.00 61.91 195 TYR A N 1
ATOM 1539 C CA . TYR A 1 195 ? 17.518 -5.347 1.074 1.00 61.91 195 TYR A CA 1
ATOM 1540 C C . TYR A 1 195 ? 17.994 -5.167 2.526 1.00 61.91 195 TYR A C 1
ATOM 1542 O O . TYR A 1 195 ? 17.242 -5.394 3.477 1.00 61.91 195 TYR A O 1
ATOM 1550 N N . SER A 1 196 ? 19.242 -4.731 2.723 1.00 59.72 196 SER A N 1
ATOM 1551 C CA . SER A 1 196 ? 19.814 -4.521 4.059 1.00 59.72 196 SER A CA 1
ATOM 1552 C C . SER A 1 196 ? 19.178 -3.335 4.785 1.00 59.72 196 SER A C 1
ATOM 1554 O O . SER A 1 196 ? 18.837 -3.459 5.964 1.00 59.72 196 SER A O 1
ATOM 1556 N N . PHE A 1 197 ? 18.990 -2.205 4.092 1.00 58.69 197 PHE A N 1
ATOM 1557 C CA . PHE A 1 197 ? 18.307 -1.023 4.624 1.00 58.69 197 PHE A CA 1
ATOM 1558 C C . PHE A 1 197 ? 16.862 -1.357 4.999 1.00 58.69 197 PHE A C 1
ATOM 1560 O O . PHE A 1 197 ? 16.409 -1.033 6.099 1.00 58.69 197 PHE A O 1
ATOM 1567 N N . PHE A 1 198 ? 16.172 -2.099 4.136 1.00 57.03 198 PHE A N 1
ATOM 1568 C CA . PHE A 1 198 ? 14.798 -2.507 4.366 1.00 57.03 198 PHE A CA 1
ATOM 1569 C C . PHE A 1 198 ? 14.651 -3.506 5.530 1.00 57.03 198 PHE A C 1
ATOM 1571 O O . PHE A 1 198 ? 13.845 -3.278 6.434 1.00 57.03 198 PHE A O 1
ATOM 1578 N N . SER A 1 199 ? 15.486 -4.553 5.605 1.00 57.72 199 SER A N 1
ATOM 1579 C CA . SER A 1 199 ? 15.413 -5.514 6.725 1.00 57.72 199 SER A CA 1
ATOM 1580 C C . SER A 1 199 ? 15.747 -4.869 8.080 1.00 57.72 199 SER A C 1
ATOM 1582 O O . SER A 1 199 ? 15.274 -5.316 9.128 1.00 57.72 199 SER A O 1
ATOM 1584 N N . LEU A 1 200 ? 16.541 -3.791 8.076 1.00 55.91 200 LEU A N 1
ATOM 1585 C CA . LEU A 1 200 ? 16.831 -3.003 9.273 1.00 55.91 200 LEU A CA 1
ATOM 1586 C C . LEU A 1 200 ? 15.594 -2.222 9.747 1.00 55.91 200 LEU A C 1
ATOM 1588 O O . LEU A 1 200 ? 15.335 -2.165 10.953 1.00 55.91 200 LEU A O 1
ATOM 1592 N N . VAL A 1 201 ? 14.833 -1.640 8.815 1.00 56.53 201 VAL A N 1
ATOM 1593 C CA . VAL A 1 201 ? 13.572 -0.937 9.102 1.00 56.53 201 VAL A CA 1
ATOM 1594 C C . VAL A 1 201 ? 12.520 -1.917 9.632 1.00 56.53 201 VAL A C 1
ATOM 1596 O O . VAL A 1 201 ? 11.905 -1.650 10.665 1.00 56.53 201 VAL A O 1
ATOM 1599 N N . GLU A 1 202 ? 12.384 -3.088 9.008 1.00 52.72 202 GLU A N 1
ATOM 1600 C CA . GLU A 1 202 ? 11.439 -4.137 9.413 1.00 52.72 202 GLU A CA 1
ATOM 1601 C C . GLU A 1 202 ? 11.737 -4.688 10.823 1.00 52.72 202 GLU A C 1
ATOM 1603 O O . GLU A 1 202 ? 10.851 -4.722 11.682 1.00 52.72 202 GLU A O 1
ATOM 1608 N N . ARG A 1 203 ? 13.002 -5.029 11.129 1.00 54.56 203 ARG A N 1
ATOM 1609 C CA . ARG A 1 203 ? 13.391 -5.540 12.462 1.00 54.56 203 ARG A CA 1
ATOM 1610 C C . ARG A 1 203 ? 13.136 -4.543 13.585 1.00 54.56 203 ARG A C 1
ATOM 1612 O O . ARG A 1 203 ? 12.709 -4.943 14.666 1.00 54.56 203 ARG A O 1
ATOM 1619 N N . LYS A 1 204 ? 13.408 -3.254 13.353 1.00 53.28 204 LYS A N 1
ATOM 1620 C CA . LYS A 1 204 ? 13.170 -2.217 14.365 1.00 53.28 204 LYS A CA 1
ATOM 1621 C C . LYS A 1 204 ? 11.685 -2.023 14.658 1.00 53.28 204 LYS A C 1
ATOM 1623 O O . LYS A 1 204 ? 11.363 -1.660 15.781 1.00 53.28 204 LYS A O 1
ATOM 1628 N N . MET A 1 205 ? 10.795 -2.299 13.705 1.00 51.50 205 MET A N 1
ATOM 1629 C CA . MET A 1 205 ? 9.351 -2.231 13.938 1.00 51.50 205 MET A CA 1
ATOM 1630 C C . MET A 1 205 ? 8.776 -3.477 14.599 1.00 51.50 205 MET A C 1
ATOM 1632 O O . MET A 1 205 ? 7.940 -3.325 15.480 1.00 51.50 205 MET A O 1
ATOM 1636 N N . ILE A 1 206 ? 9.239 -4.685 14.263 1.00 49.50 206 ILE A N 1
ATOM 1637 C CA . ILE A 1 206 ? 8.797 -5.911 14.960 1.00 49.50 206 ILE A CA 1
ATOM 1638 C C . ILE A 1 206 ? 9.083 -5.811 16.470 1.00 49.50 206 ILE A C 1
ATOM 1640 O O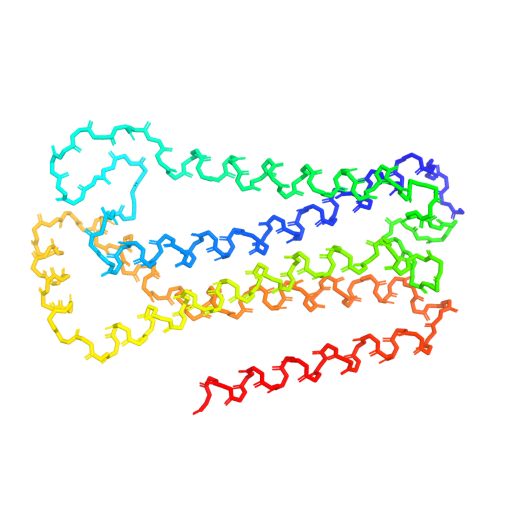 . ILE A 1 206 ? 8.266 -6.230 17.284 1.00 49.50 206 ILE A O 1
ATOM 1644 N N . LEU A 1 207 ? 10.194 -5.171 16.844 1.00 45.81 207 LEU A N 1
ATOM 1645 C CA . LEU A 1 207 ? 10.549 -4.879 18.237 1.00 45.81 207 LEU A CA 1
ATOM 1646 C C . LEU A 1 207 ? 9.650 -3.836 18.927 1.00 45.81 207 LEU A C 1
ATOM 1648 O O . LEU A 1 207 ? 9.665 -3.769 20.146 1.00 45.81 207 LEU A O 1
ATOM 1652 N N . ILE A 1 208 ? 8.883 -3.024 18.192 1.00 48.47 208 ILE A N 1
ATOM 1653 C CA . ILE A 1 208 ? 7.900 -2.087 18.774 1.00 48.47 208 ILE A CA 1
ATOM 1654 C C . ILE A 1 208 ? 6.603 -2.824 19.161 1.00 48.47 208 ILE A C 1
ATOM 1656 O O . ILE A 1 208 ? 5.835 -2.332 19.985 1.00 48.47 208 ILE A O 1
ATOM 1660 N N . PHE A 1 209 ? 6.353 -4.003 18.583 1.00 42.34 209 PHE A N 1
ATOM 1661 C CA . PHE A 1 209 ? 5.144 -4.802 18.810 1.00 42.34 209 PHE A CA 1
ATOM 1662 C C . PHE A 1 209 ? 5.312 -5.940 19.837 1.00 42.34 209 PHE A C 1
ATOM 1664 O O . PHE A 1 209 ? 4.327 -6.626 20.119 1.00 42.34 209 PHE A O 1
ATOM 1671 N N . TYR A 1 210 ? 6.513 -6.123 20.399 1.00 39.00 210 TYR A N 1
ATOM 1672 C CA . TYR A 1 210 ? 6.813 -7.040 21.510 1.00 39.00 210 TYR A CA 1
ATOM 1673 C C . TYR A 1 210 ? 7.078 -6.263 22.800 1.00 39.00 210 TYR A C 1
ATOM 1675 O O . TYR A 1 210 ? 6.575 -6.712 23.855 1.00 39.00 210 TYR A O 1
#

Radius of gyration: 20.58 Å; chains: 1; bounding box: 55×24×58 Å

Foldseek 3Di:
DPPDDLVNLQVVLLVVLLVLLLQLLVLLLLLVLLLCVLVQAAQSDQQDHNDPPRPDRGPSVVVSVVSSCVSSVVLVVLCVVCVVQAADPQHSNGADDPSCCSSVVVSLVSLVVSLVSLQVSLVVSVCSVVPPPVSVVVLVVVLVVDDPVSVVVSVVSVVCSVVSNCVSLVSSVVSLCVSCVSRCVPDVPSSVVVNVVSVVVVVVVVVVVD

Secondary structure (DSSP, 8-state):
--S--HHHHHHHHHHHHHHHHHHHHHHHHHHHHHHHHHTTS--SSTT--SS-----TTHHHHHHHHHHHHHHHHHHHHHHHTGGGS--SS-SS---STTTHHHHHHHHHHHHHHHHHHHHHHHHHHHHHHH-HHHHHHHHHHHHTS-HHHHHHHHHHHHTHHHHHHHHHHHHHHHHHHHHHHHTTT-HHHHHHHHHHHHHHHHHHHTT--

pLDDT: mean 75.71, std 14.34, range [39.0, 94.5]

Organism: Trichostrongylus colubriformis (NCBI:txid6319)

Sequence (210 aa):
MFGISELDCRWAFYVITACYSMGIAFFALEAFNAFELVSIKHPNAWTTTFSECVCGKSVLAARTLLTSSIVCGALLVILASMYTESTSTWSCLGTFSSVTIDLWSPILLLNVCSALIATAFSYRNLVTFKYLPHYQESVENYLGAVSLHRKNEVEKCQRDLAFTAIGPWLLVSYWQLLVISNDWVTHSLVNWYDYSFFSLVERKMILIFY